Protein AF-A0A534U9U7-F1 (afdb_monomer)

Solvent-accessible surface area (backbone atoms only — not comparable to full-atom values): 11519 Å² total; per-residue (Å²): 108,60,32,41,38,43,32,30,17,66,39,77,43,60,73,48,44,46,53,38,40,40,76,68,53,30,45,74,57,97,48,31,39,33,52,68,83,44,97,58,62,24,44,46,46,70,42,75,51,86,85,76,55,64,66,25,56,63,30,65,88,33,79,48,51,73,74,55,34,52,56,44,53,69,18,47,19,28,38,42,37,43,33,79,40,39,55,69,84,42,23,70,50,50,34,51,49,51,53,50,40,42,75,41,36,33,54,31,39,26,30,64,73,34,47,34,20,32,42,38,70,63,39,40,66,24,42,63,56,86,54,45,64,41,40,45,61,55,36,41,39,76,48,79,58,98,58,34,33,32,48,33,24,37,45,32,58,74,37,78,59,54,74,41,74,50,52,100,88,33,49,74,68,57,38,46,55,52,50,51,47,53,53,32,47,43,69,67,63,69,63,94,81,51,66,74,40,72,50,55,92,50,90,88,48,75,75,39,74,40,70,76,79,133

Mean predicted aligned error: 4.16 Å

Nearest PDB structures (foldseek):
  2hve-assembly1_A  TM=4.226E-01  e=2.051E-01  Homo sapiens
  5iol-assembly1_F  TM=3.830E-01  e=2.433E-01  Schistosoma mansoni
  1nue-assembly1_E  TM=3.817E-01  e=3.425E-01  Homo sapiens
  4o0n-assembly1_B  TM=3.694E-01  e=3.839E-01  Toxoplasma gondii ME49
  3bbc-assembly1_F  TM=3.842E-01  e=6.789E-01  Homo sapiens

Secondary structure (DSSP, 8-state):
--EEEEEEES-SSHHHHHHHHHTTTEEEETTEEEETT-SS-EEEEEEE--SSSHHHHHHHTTT--HHHHHHHHT-SEEEEEEE-S-TTTTHHHHHHHHHHHHHTTB-EEEETTTTEEEEHHHHHHHHSSS-HHHHHHHH-EEEE-SSEEEEE-GGGGTPPP-EEE--SS--HHHHHHHHHHHHHHHHHH-----TT-EE-SSSSSPPEE-----

Sequence (214 aa):
MSATLFVPGSPGGEAEWHRALEAQGFAVTGGELSGGELPFRADLEWVENPSDGSFADAFSFGTTSDAHQRTIEASPGALVLSLPVDLHRERSAIAKLGRVLASAGASAVRVEQSKAGYAIERWLELVDGSDPWTLYRAAVVVLVGKDEVTSCGMHVFSFADAQIRLDAQTDARAANQLLAALNVYQIAEDPLLLSGHTFSPDRDNPKRVLHRWP

Foldseek 3Di:
DKWKKKWFFAQQDDVLLQVLLVVLQWHADPQWIDGPPQPFIKRKDKAFQPLPLVQLVLCVVEPDDPVLSVVRSPGRIIIIIIGPDQCLVRLVSVLSVLVSSVSSGTQKMAGPQASHIDGSVQLSVLSVDPQLLSVCSSFKDWDDDPFKIKITGLCSNPDDIDMDGDDPVADPVNRVVFSSLVSSCCSPPVDDDDFQDWDDSDDVGDIDTDDDDD

pLDDT: mean 92.45, std 6.19, range [61.19, 97.75]

Radius of gyration: 18.62 Å; Cα contacts (8 Å, |Δi|>4): 397; chains: 1; bounding box: 42×39×54 Å

Structure (mmCIF, N/CA/C/O backbone):
data_AF-A0A534U9U7-F1
#
_entry.id   AF-A0A534U9U7-F1
#
loop_
_atom_site.group_PDB
_atom_site.id
_atom_site.type_symbol
_atom_site.label_atom_id
_atom_site.label_alt_id
_atom_site.label_comp_id
_atom_site.label_asym_id
_atom_site.label_entity_id
_atom_site.label_seq_id
_atom_site.pdbx_PDB_ins_code
_atom_site.Cartn_x
_atom_site.Cartn_y
_atom_site.Cartn_z
_atom_site.occupancy
_atom_site.B_iso_or_equiv
_atom_site.auth_seq_id
_atom_site.auth_comp_id
_atom_site.auth_asym_id
_atom_site.auth_atom_id
_atom_site.pdbx_PDB_model_num
ATOM 1 N N . MET A 1 1 ? 9.038 -10.560 6.241 1.00 66.56 1 MET A N 1
ATOM 2 C CA . MET A 1 1 ? 9.002 -9.163 5.764 1.00 66.56 1 MET A CA 1
ATOM 3 C C . MET A 1 1 ? 7.619 -8.642 6.126 1.00 66.56 1 MET A C 1
ATOM 5 O O . MET A 1 1 ? 6.691 -9.436 6.041 1.00 66.56 1 MET A O 1
ATOM 9 N N . SER A 1 2 ? 7.493 -7.424 6.652 1.00 85.06 2 SER A N 1
ATOM 10 C CA . SER A 1 2 ? 6.204 -6.855 7.070 1.00 85.06 2 SER A CA 1
ATOM 11 C C . SER A 1 2 ? 5.772 -5.751 6.109 1.00 85.06 2 SER A C 1
ATOM 13 O O . SER A 1 2 ? 6.619 -5.019 5.591 1.00 85.06 2 SER A O 1
ATOM 15 N N . ALA A 1 3 ? 4.466 -5.638 5.873 1.00 93.81 3 ALA A N 1
ATOM 16 C CA . ALA A 1 3 ? 3.848 -4.488 5.224 1.00 93.81 3 ALA A CA 1
ATOM 17 C C . ALA A 1 3 ? 3.407 -3.492 6.301 1.00 93.81 3 ALA A C 1
ATOM 19 O O . ALA A 1 3 ? 2.866 -3.908 7.321 1.00 93.81 3 ALA A O 1
ATOM 20 N N . THR A 1 4 ? 3.617 -2.193 6.090 1.00 96.88 4 THR A N 1
ATOM 21 C CA . THR A 1 4 ? 3.222 -1.171 7.065 1.00 96.88 4 THR A CA 1
ATOM 22 C C . THR A 1 4 ? 2.236 -0.223 6.411 1.00 96.88 4 THR A C 1
ATOM 24 O O . THR A 1 4 ? 2.523 0.350 5.358 1.00 96.88 4 THR A O 1
ATOM 27 N N . LEU A 1 5 ? 1.064 -0.088 7.024 1.00 97.25 5 LEU A N 1
ATOM 28 C CA . LEU A 1 5 ? -0.003 0.785 6.559 1.00 97.25 5 LEU A CA 1
ATOM 29 C C . LEU A 1 5 ? -0.139 1.975 7.500 1.00 97.25 5 LEU A C 1
ATOM 31 O O . LEU A 1 5 ? -0.238 1.798 8.711 1.00 97.25 5 LEU A O 1
ATOM 35 N N . PHE A 1 6 ? -0.193 3.171 6.932 1.00 96.94 6 PHE A N 1
ATOM 36 C CA . PHE A 1 6 ? -0.564 4.393 7.632 1.00 96.94 6 PHE A CA 1
ATOM 37 C C . PHE A 1 6 ? -1.989 4.782 7.236 1.00 96.94 6 PHE A C 1
ATOM 39 O O . PHE A 1 6 ? -2.276 4.978 6.052 1.00 96.94 6 PHE A O 1
ATOM 46 N N . VAL A 1 7 ? -2.889 4.836 8.217 1.00 97.50 7 VAL A N 1
ATOM 47 C CA . VAL A 1 7 ? -4.343 4.861 8.012 1.00 97.50 7 VAL A CA 1
ATOM 48 C C . VAL A 1 7 ? -4.969 6.018 8.801 1.00 97.50 7 VAL A C 1
ATOM 50 O O . VAL A 1 7 ? -5.363 5.829 9.955 1.00 97.50 7 VAL A O 1
ATOM 53 N N . PRO A 1 8 ? -5.047 7.231 8.225 1.00 96.38 8 PRO A N 1
ATOM 54 C CA . PRO A 1 8 ? -5.792 8.337 8.820 1.00 96.38 8 PRO A CA 1
ATOM 55 C C . PRO A 1 8 ? -7.300 8.056 8.810 1.00 96.38 8 PRO A C 1
ATOM 57 O O . PRO A 1 8 ? -7.816 7.349 7.938 1.00 96.38 8 PRO A O 1
ATOM 60 N N . GLY A 1 9 ? -8.026 8.628 9.768 1.00 96.25 9 GLY A N 1
ATOM 61 C CA . GLY A 1 9 ? -9.475 8.469 9.838 1.00 96.25 9 GLY A CA 1
ATOM 62 C C . GLY A 1 9 ? -10.160 9.401 10.826 1.00 96.25 9 GLY A C 1
ATOM 63 O O . GLY A 1 9 ? -9.522 10.207 11.494 1.00 96.25 9 GLY A O 1
ATOM 64 N N . SER A 1 10 ? -11.483 9.283 10.904 1.00 96.25 10 SER A N 1
ATOM 65 C CA . SER A 1 10 ? -12.335 10.119 11.753 1.00 96.25 10 SER A CA 1
ATOM 66 C C . SER A 1 10 ? -12.270 9.865 13.268 1.00 96.25 10 SER A C 1
ATOM 68 O O . SER A 1 10 ? -12.619 10.798 13.992 1.00 96.25 10 SER A O 1
ATOM 70 N N . PRO A 1 11 ? -11.899 8.674 13.793 1.00 96.81 11 PRO A N 1
ATOM 71 C CA . PRO A 1 11 ? -11.811 8.478 15.241 1.00 96.81 11 PRO A CA 1
ATOM 72 C C . PRO A 1 11 ? -10.799 9.426 15.904 1.00 96.81 11 PRO A C 1
ATOM 74 O O . PRO A 1 11 ? -9.654 9.544 15.466 1.00 96.81 11 PRO A O 1
ATOM 77 N N . GLY A 1 12 ? -11.225 10.077 16.988 1.00 92.56 12 GLY A N 1
ATOM 78 C CA . GLY A 1 12 ? -10.497 11.137 17.690 1.00 92.56 12 GLY A CA 1
ATOM 79 C C . GLY A 1 12 ? -9.316 10.677 18.544 1.00 92.56 12 GLY A C 1
ATOM 80 O O . GLY A 1 12 ? -8.590 11.508 19.079 1.00 92.56 12 GLY A O 1
ATOM 81 N N . GLY A 1 13 ? -9.130 9.368 18.703 1.00 94.12 13 GLY A N 1
ATOM 82 C CA . GLY A 1 13 ? -8.077 8.797 19.534 1.00 94.12 13 GLY A CA 1
ATOM 83 C C . GLY A 1 13 ? -8.078 7.274 19.520 1.00 94.12 13 GLY A C 1
ATOM 84 O O . GLY A 1 13 ? -9.011 6.640 19.020 1.00 94.12 13 GLY A O 1
ATOM 85 N N . GLU A 1 14 ? -7.051 6.685 20.126 1.00 94.62 14 GLU A N 1
ATOM 86 C CA . GLU A 1 14 ? -6.848 5.232 20.206 1.00 94.62 14 GLU A CA 1
ATOM 87 C C . GLU A 1 14 ? -8.097 4.486 20.717 1.00 94.62 14 GLU A C 1
ATOM 89 O O . GLU A 1 14 ? -8.575 3.538 20.096 1.00 94.62 14 GLU A O 1
ATOM 94 N N . ALA A 1 15 ? -8.714 4.971 21.799 1.00 95.56 15 ALA A N 1
ATOM 95 C CA . ALA A 1 15 ? -9.896 4.333 22.381 1.00 95.56 15 ALA A CA 1
ATOM 96 C C . ALA A 1 15 ? -11.126 4.347 21.451 1.00 95.56 15 ALA A C 1
ATOM 98 O O . ALA A 1 15 ? -11.973 3.458 21.542 1.00 95.56 15 ALA A O 1
ATOM 99 N N . GLU A 1 16 ? -11.264 5.356 20.585 1.00 97.06 16 GLU A N 1
ATOM 100 C CA . GLU A 1 16 ? -12.339 5.394 19.586 1.00 97.06 16 GLU A CA 1
ATOM 101 C C . GLU A 1 16 ? -12.073 4.416 18.445 1.00 97.06 16 GLU A C 1
ATOM 103 O O . GLU A 1 16 ? -12.990 3.695 18.052 1.00 97.06 16 GLU A O 1
ATOM 108 N N . TRP A 1 17 ? -10.821 4.323 17.988 1.00 96.88 17 TRP A N 1
ATOM 109 C CA . TRP A 1 17 ? -10.401 3.309 17.023 1.00 96.88 17 TRP A CA 1
ATOM 110 C C . TRP A 1 17 ? -10.667 1.895 17.530 1.00 96.88 17 TRP A C 1
ATOM 112 O O . TRP A 1 17 ? -11.262 1.093 16.813 1.00 96.88 17 TRP A O 1
ATOM 122 N N . HIS A 1 18 ? -10.292 1.596 18.775 1.00 95.88 18 HIS A N 1
ATOM 123 C CA . HIS A 1 18 ? -10.490 0.267 19.353 1.00 95.88 18 HIS A CA 1
ATOM 124 C C . HIS A 1 18 ? -11.973 -0.098 19.388 1.00 95.88 18 HIS A C 1
ATOM 126 O O . HIS A 1 18 ? -12.348 -1.145 18.871 1.00 95.88 18 HIS A O 1
ATOM 132 N N . ARG A 1 19 ? -12.838 0.802 19.880 1.00 96.50 19 ARG A N 1
ATOM 133 C CA . ARG A 1 19 ? -14.293 0.570 19.885 1.00 96.50 19 ARG A CA 1
ATOM 134 C C . ARG A 1 19 ? -14.859 0.356 18.482 1.00 96.50 19 ARG A C 1
ATOM 136 O O . ARG A 1 19 ? -15.722 -0.500 18.299 1.00 96.50 19 ARG A O 1
ATOM 143 N N . ALA A 1 20 ? -14.401 1.134 17.500 1.00 96.69 20 ALA A N 1
ATOM 144 C CA . ALA A 1 20 ? -14.861 1.012 16.121 1.00 96.69 20 ALA A CA 1
ATOM 145 C C . ALA A 1 20 ? -14.452 -0.335 15.499 1.00 96.69 20 ALA A C 1
ATOM 147 O O . ALA A 1 20 ? -15.268 -0.967 14.833 1.00 96.69 20 ALA A O 1
ATOM 148 N N . LEU A 1 21 ? -13.229 -0.805 15.761 1.00 96.38 21 LEU A N 1
ATOM 149 C CA . LEU A 1 21 ? -12.733 -2.110 15.309 1.00 96.38 21 LEU A CA 1
ATOM 150 C C . LEU A 1 21 ? -13.427 -3.273 16.039 1.00 96.38 21 LEU A C 1
ATOM 152 O O . LEU A 1 21 ? -13.838 -4.248 15.407 1.00 96.38 21 LEU A O 1
ATOM 156 N N . GLU A 1 22 ? -13.634 -3.155 17.351 1.00 95.44 22 GLU A N 1
ATOM 157 C CA . GLU A 1 22 ? -14.344 -4.147 18.169 1.00 95.44 22 GLU A CA 1
ATOM 158 C C . GLU A 1 22 ? -15.796 -4.337 17.729 1.00 95.44 22 GLU A C 1
ATOM 160 O O . GLU A 1 22 ? -16.277 -5.469 17.639 1.00 95.44 22 GLU A O 1
ATOM 165 N N . ALA A 1 23 ? -16.478 -3.253 17.350 1.00 94.88 23 ALA A N 1
ATOM 166 C CA . ALA A 1 23 ? -17.822 -3.316 16.778 1.00 94.88 23 ALA A CA 1
ATOM 167 C C . ALA A 1 23 ? -17.884 -4.110 15.456 1.00 94.88 23 ALA A C 1
ATOM 169 O O . ALA A 1 23 ? -18.956 -4.583 15.079 1.00 94.88 23 ALA A O 1
ATOM 170 N N . GLN A 1 24 ? -16.749 -4.287 14.772 1.00 93.50 24 GLN A N 1
ATOM 171 C CA . GLN A 1 24 ? -16.610 -5.083 13.547 1.00 93.50 24 GLN A CA 1
ATOM 172 C C . GLN A 1 24 ? -16.101 -6.514 13.816 1.00 93.50 24 GLN A C 1
ATOM 174 O O . GLN A 1 24 ? -15.793 -7.249 12.876 1.00 93.50 24 GLN A O 1
ATOM 179 N N . GLY A 1 25 ? -16.006 -6.934 15.084 1.00 91.56 25 GLY A N 1
ATOM 180 C CA . GLY A 1 25 ? -15.587 -8.287 15.472 1.00 91.56 25 GLY A CA 1
ATOM 181 C C . GLY A 1 25 ? -14.071 -8.499 15.535 1.00 91.56 25 GLY A C 1
ATOM 182 O O . GLY A 1 25 ? -13.606 -9.643 15.492 1.00 91.56 25 GLY A O 1
ATOM 183 N N . PHE A 1 26 ? -13.301 -7.415 15.622 1.00 95.31 26 PHE A N 1
ATOM 184 C CA . PHE A 1 26 ? -11.867 -7.461 15.895 1.00 95.31 26 PHE A CA 1
ATOM 185 C C . PHE A 1 26 ? -11.614 -7.311 17.394 1.00 95.31 26 PHE A C 1
ATOM 187 O O . PHE A 1 26 ? -12.476 -6.871 18.145 1.00 95.31 26 PHE A O 1
ATOM 194 N N . ALA A 1 27 ? -10.429 -7.692 17.842 1.00 94.75 27 ALA A N 1
ATOM 195 C CA . ALA A 1 27 ? -9.974 -7.456 19.201 1.00 94.75 27 ALA A CA 1
ATOM 196 C C . ALA A 1 27 ? -8.663 -6.679 19.146 1.00 94.75 27 ALA A C 1
ATOM 198 O O . ALA A 1 27 ? -7.773 -7.043 18.371 1.00 94.75 27 ALA A O 1
ATOM 199 N N . VAL A 1 28 ? -8.546 -5.644 19.980 1.00 94.94 28 VAL A N 1
ATOM 200 C CA . VAL A 1 28 ? -7.286 -4.930 20.186 1.00 94.94 28 VAL A CA 1
ATOM 201 C C . VAL A 1 28 ? -6.794 -5.213 21.597 1.00 94.94 28 VAL A C 1
ATOM 203 O O . VAL A 1 28 ? -7.479 -4.937 22.579 1.00 94.94 28 VAL A O 1
ATOM 206 N N . THR A 1 29 ? -5.631 -5.841 21.732 1.00 93.38 29 THR A N 1
ATOM 207 C CA . THR A 1 29 ? -5.082 -6.217 23.041 1.00 93.38 29 THR A CA 1
ATOM 208 C C . THR A 1 29 ? -3.581 -6.010 23.044 1.00 93.38 29 THR A C 1
ATOM 210 O O . THR A 1 29 ? -2.878 -6.589 22.228 1.00 93.38 29 THR A O 1
ATOM 213 N N . GLY A 1 30 ? -3.083 -5.183 23.968 1.00 91.25 30 GLY A N 1
ATOM 214 C CA . GLY A 1 30 ? -1.645 -4.930 24.102 1.00 91.25 30 GLY A CA 1
ATOM 215 C C . GLY A 1 30 ? -0.997 -4.315 22.857 1.00 91.25 30 GLY A C 1
ATOM 216 O O . GLY A 1 30 ? 0.161 -4.610 22.594 1.00 91.25 30 GLY A O 1
ATOM 217 N N . GLY A 1 31 ? -1.739 -3.510 22.089 1.00 93.25 31 GLY A N 1
ATOM 218 C CA . GLY A 1 31 ? -1.264 -2.949 20.820 1.00 93.25 31 GLY A CA 1
ATOM 219 C C . GLY A 1 31 ? -1.302 -3.930 19.645 1.00 93.25 31 GLY A C 1
ATOM 220 O O . GLY A 1 31 ? -0.804 -3.604 18.581 1.00 93.25 31 GLY A O 1
ATOM 221 N N . GLU A 1 32 ? -1.893 -5.119 19.792 1.00 96.50 32 GLU A N 1
ATOM 222 C CA . GLU A 1 32 ? -2.092 -6.055 18.680 1.00 96.50 32 GLU A CA 1
ATOM 223 C C . GLU A 1 32 ? -3.559 -6.068 18.238 1.00 96.50 32 GLU A C 1
ATOM 225 O O . GLU A 1 32 ? -4.466 -6.264 19.052 1.00 96.50 32 GLU A O 1
ATOM 230 N N . LEU A 1 33 ? -3.792 -5.936 16.933 1.00 96.69 33 LEU A N 1
ATOM 231 C CA . LEU A 1 33 ? -5.067 -6.192 16.276 1.00 96.69 33 LEU A CA 1
ATOM 232 C C . LEU A 1 33 ? -5.159 -7.668 15.867 1.00 96.69 33 LEU A C 1
ATOM 234 O O . LEU A 1 33 ? -4.276 -8.208 15.196 1.00 96.69 33 LEU A O 1
ATOM 238 N N . SER A 1 34 ? -6.261 -8.320 16.229 1.00 96.06 34 SER A N 1
ATOM 239 C CA . SER A 1 34 ? -6.548 -9.710 15.863 1.00 96.06 34 SER A CA 1
ATOM 240 C C . SER A 1 34 ? -8.053 -9.957 15.711 1.00 96.06 34 SER A C 1
ATOM 242 O O . SER A 1 34 ? -8.867 -9.051 15.892 1.00 96.06 34 SER A O 1
ATOM 244 N N . GLY A 1 35 ? -8.442 -11.189 15.380 1.00 92.88 35 GLY A N 1
ATOM 245 C CA . GLY A 1 35 ? -9.846 -11.547 15.175 1.00 92.88 35 GLY A CA 1
ATOM 246 C C . GLY A 1 35 ? -10.316 -11.245 13.754 1.00 92.88 35 GLY A C 1
ATOM 247 O O . GLY A 1 35 ? -9.507 -11.184 12.831 1.00 92.88 35 GLY A O 1
ATOM 248 N N . GLY A 1 36 ? -11.632 -11.151 13.551 1.00 83.62 36 GLY A N 1
ATOM 249 C CA . GLY A 1 36 ? -12.197 -10.876 12.227 1.00 83.62 36 GLY A CA 1
ATOM 250 C C . GLY A 1 36 ? -11.783 -11.865 11.127 1.00 83.62 36 GLY A C 1
ATOM 251 O O . GLY A 1 36 ? -11.772 -11.491 9.958 1.00 83.62 36 GLY A O 1
ATOM 252 N N . GLU A 1 37 ? -11.445 -13.114 11.474 1.00 86.06 37 GLU A N 1
ATOM 253 C CA . GLU A 1 37 ? -10.876 -14.141 10.573 1.00 86.06 37 GLU A CA 1
ATOM 254 C C . GLU A 1 37 ? -9.528 -13.760 9.932 1.00 86.06 37 GLU A C 1
ATOM 256 O O . GLU A 1 37 ? -9.145 -14.343 8.918 1.00 86.06 37 GLU A O 1
ATOM 261 N N . LEU A 1 38 ? -8.790 -12.801 10.498 1.00 91.94 38 LEU A N 1
ATOM 262 C CA . LEU A 1 38 ? -7.415 -12.572 10.072 1.00 91.94 38 LEU A CA 1
ATOM 263 C C . LEU A 1 38 ? -6.545 -13.792 10.423 1.00 91.94 38 LEU A C 1
ATOM 265 O O . LEU A 1 38 ? -6.556 -14.234 11.575 1.00 91.94 38 LEU A O 1
ATOM 269 N N . PRO A 1 39 ? -5.744 -14.313 9.476 1.00 94.25 39 PRO A N 1
ATOM 270 C CA . PRO A 1 39 ? -4.813 -15.410 9.741 1.00 94.25 39 PRO A CA 1
ATOM 271 C C . PRO A 1 39 ? -3.534 -14.949 10.464 1.00 94.25 39 PRO A C 1
ATOM 273 O O . PRO A 1 39 ? -2.629 -15.746 10.697 1.00 94.25 39 PRO A O 1
ATOM 276 N N . PHE A 1 40 ? -3.450 -13.668 10.830 1.00 94.06 40 PHE A N 1
ATOM 277 C CA . PHE A 1 40 ? -2.299 -13.033 11.462 1.00 94.06 40 PHE A CA 1
ATOM 278 C C . PHE A 1 40 ? -2.739 -12.043 12.545 1.00 94.06 40 PHE A C 1
ATOM 280 O O . PHE A 1 40 ? -3.901 -11.641 12.616 1.00 94.06 40 PHE A O 1
ATOM 287 N N . ARG A 1 41 ? -1.778 -11.627 13.372 1.00 95.69 41 ARG A N 1
ATOM 288 C CA . ARG A 1 41 ? -1.906 -10.468 14.261 1.00 95.69 41 ARG A CA 1
ATOM 289 C C . ARG A 1 41 ? -1.129 -9.308 13.667 1.00 95.69 41 ARG A C 1
ATOM 291 O O . ARG A 1 41 ? -0.063 -9.538 13.102 1.00 95.69 41 ARG A O 1
ATOM 298 N N . ALA A 1 42 ? -1.673 -8.106 13.757 1.00 96.31 42 ALA A N 1
ATOM 299 C CA . ALA A 1 42 ? -1.005 -6.897 13.301 1.00 96.31 42 ALA A CA 1
ATOM 300 C C . ALA A 1 42 ? -0.660 -6.022 14.499 1.00 96.31 42 ALA A C 1
ATOM 302 O O . ALA A 1 42 ? -1.532 -5.784 15.333 1.00 96.31 42 ALA A O 1
ATOM 303 N N . ASP A 1 43 ? 0.568 -5.513 14.558 1.00 97.25 43 ASP A N 1
ATOM 304 C CA . ASP A 1 43 ? 0.885 -4.465 15.526 1.00 97.25 43 ASP A CA 1
ATOM 305 C C . ASP A 1 43 ? 0.134 -3.197 15.118 1.00 97.25 43 ASP A C 1
ATOM 307 O O . ASP A 1 43 ? 0.050 -2.871 13.929 1.00 97.25 43 ASP A O 1
ATOM 311 N N . LEU A 1 44 ? -0.425 -2.508 16.101 1.00 96.12 44 LEU A N 1
ATOM 312 C CA . LEU A 1 44 ? -1.263 -1.333 15.960 1.00 96.12 44 LEU A CA 1
ATOM 313 C C . LEU A 1 44 ? -0.760 -0.258 16.917 1.00 96.12 44 LEU A C 1
ATOM 315 O O . LEU A 1 44 ? -0.710 -0.447 18.130 1.00 96.12 44 LEU A O 1
ATOM 319 N N . GLU A 1 45 ? -0.445 0.897 16.350 1.00 96.88 45 GLU A N 1
ATOM 320 C CA . GLU A 1 45 ? -0.123 2.117 17.079 1.00 96.88 45 GLU A CA 1
ATOM 321 C C . GLU A 1 45 ? -1.034 3.240 16.586 1.00 96.88 45 GLU A C 1
ATOM 323 O O . GLU A 1 45 ? -1.313 3.341 15.390 1.00 96.88 45 GLU A O 1
ATOM 328 N N . TRP A 1 46 ? -1.507 4.089 17.496 1.00 96.44 46 TRP A N 1
ATOM 329 C CA . TRP A 1 46 ? -2.204 5.317 17.131 1.00 96.44 46 TRP A CA 1
ATOM 330 C C . TRP A 1 46 ? -1.261 6.512 17.248 1.00 96.44 46 TRP A C 1
ATOM 332 O O . TRP A 1 46 ? -0.566 6.670 18.251 1.00 96.44 46 TRP A O 1
ATOM 342 N N . VAL A 1 47 ? -1.275 7.368 16.230 1.00 95.62 47 VAL A N 1
ATOM 343 C CA . VAL A 1 47 ? -0.469 8.587 16.163 1.00 95.62 47 VAL A CA 1
ATOM 344 C C . VAL A 1 47 ? -1.396 9.788 16.022 1.00 95.62 47 VAL A C 1
ATOM 346 O O . VAL A 1 47 ? -2.228 9.837 15.113 1.00 95.62 47 VAL A O 1
ATOM 349 N N . GLU A 1 48 ? -1.240 10.760 16.918 1.00 95.19 48 GLU A N 1
ATOM 350 C CA . GLU A 1 48 ? -1.953 12.039 16.871 1.00 95.19 48 GLU A CA 1
ATOM 351 C C . GLU A 1 48 ? -1.519 12.860 15.652 1.00 95.19 48 GLU A C 1
ATOM 353 O O . GLU A 1 48 ? -0.344 12.863 15.279 1.00 95.19 48 GLU A O 1
ATOM 358 N N . ASN A 1 49 ? -2.460 13.573 15.031 1.00 92.62 49 ASN A N 1
ATOM 359 C CA . ASN A 1 49 ? -2.130 14.506 13.963 1.00 92.62 49 ASN A CA 1
ATOM 360 C C . ASN A 1 49 ? -1.454 15.763 14.556 1.00 92.62 49 ASN A C 1
ATOM 362 O O . ASN A 1 49 ? -2.095 16.501 15.311 1.00 92.62 49 ASN A O 1
ATOM 366 N N . PRO A 1 50 ? -0.193 16.065 14.194 1.00 86.44 50 PRO A N 1
ATOM 367 C CA . PRO A 1 50 ? 0.559 17.194 14.751 1.00 86.44 50 PRO A CA 1
ATOM 368 C C . PRO A 1 50 ? 0.028 18.588 14.359 1.00 86.44 50 PRO A C 1
ATOM 370 O O . PRO A 1 50 ? 0.593 19.589 14.797 1.00 86.44 50 PRO A O 1
ATOM 373 N N . SER A 1 51 ? -1.065 18.687 13.586 1.00 80.88 51 SER A N 1
ATOM 374 C CA . SER A 1 51 ? -1.706 19.947 13.157 1.00 80.88 51 SER A CA 1
ATOM 375 C C . SER A 1 51 ? -0.819 20.857 12.287 1.00 80.88 51 SER A C 1
ATOM 377 O O . SER A 1 51 ? -1.098 22.050 12.153 1.00 80.88 51 SER A O 1
ATOM 379 N N . ASP A 1 52 ? 0.252 20.312 11.703 1.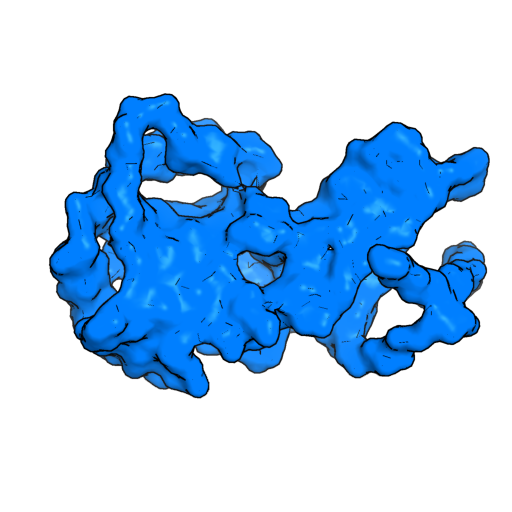00 84.69 52 ASP A N 1
ATOM 380 C CA . ASP A 1 52 ? 1.265 21.040 10.929 1.00 84.69 52 ASP A CA 1
ATOM 381 C C . ASP A 1 52 ? 1.208 20.785 9.410 1.00 84.69 52 ASP A C 1
ATOM 383 O O . ASP A 1 52 ? 2.076 21.271 8.686 1.00 84.69 52 ASP A O 1
ATOM 387 N N . GLY A 1 53 ? 0.209 20.048 8.913 1.00 80.06 53 GLY A N 1
ATOM 388 C CA . GLY A 1 53 ? 0.111 19.671 7.497 1.00 80.06 53 GLY A CA 1
ATOM 389 C C . GLY A 1 53 ? 0.783 18.349 7.125 1.00 80.06 53 GLY A C 1
ATOM 390 O O . GLY A 1 53 ? 0.587 17.850 6.014 1.00 80.06 53 GLY A O 1
ATOM 391 N N . SER A 1 54 ? 1.568 17.743 8.023 1.00 85.12 54 SER A N 1
ATOM 392 C CA . SER A 1 54 ? 2.406 16.583 7.680 1.00 85.12 54 SER A CA 1
ATOM 393 C C . SER A 1 54 ? 1.615 15.353 7.226 1.00 85.12 54 SER A C 1
ATOM 395 O O . SER A 1 54 ? 2.126 14.552 6.437 1.00 85.12 54 SER A O 1
ATOM 397 N N . PHE A 1 55 ? 0.365 15.198 7.673 1.00 86.56 55 PHE A N 1
ATOM 398 C CA . PHE A 1 55 ? -0.508 14.107 7.244 1.00 86.56 55 PHE A CA 1
ATOM 399 C C . PHE A 1 55 ? -0.986 14.295 5.802 1.00 86.56 55 PHE A C 1
ATOM 401 O O . PHE A 1 55 ? -0.930 13.337 5.036 1.00 86.56 55 PHE A O 1
ATOM 408 N N . ALA A 1 56 ? -1.417 15.487 5.380 1.00 83.25 56 ALA A N 1
ATOM 409 C CA . ALA A 1 56 ? -1.737 15.712 3.969 1.00 83.25 56 ALA A CA 1
ATOM 410 C C . ALA A 1 56 ? -0.491 15.628 3.079 1.00 83.25 56 ALA A C 1
ATOM 412 O O . ALA A 1 56 ? -0.522 14.967 2.036 1.00 83.25 56 ALA A O 1
ATOM 413 N N . ASP A 1 57 ? 0.626 16.212 3.520 1.00 84.19 57 ASP A N 1
ATOM 414 C CA . ASP A 1 57 ? 1.901 16.169 2.797 1.00 84.19 57 ASP A CA 1
ATOM 415 C C . ASP A 1 57 ? 2.372 14.730 2.571 1.00 84.19 57 ASP A C 1
ATOM 417 O O . ASP A 1 57 ? 2.857 14.384 1.489 1.00 84.19 57 ASP A O 1
ATOM 421 N N . ALA A 1 58 ? 2.139 13.851 3.546 1.00 83.50 58 ALA A N 1
ATOM 422 C CA . ALA A 1 58 ? 2.402 12.422 3.452 1.00 83.50 58 ALA A CA 1
ATOM 423 C C . ALA A 1 58 ? 1.685 11.724 2.277 1.00 83.50 58 ALA A C 1
ATOM 425 O O . ALA A 1 58 ? 2.164 10.675 1.836 1.00 83.50 58 ALA A O 1
ATOM 426 N N . PHE A 1 59 ? 0.590 12.293 1.763 1.00 84.50 59 PHE A N 1
ATOM 427 C CA . PHE A 1 59 ? -0.188 11.792 0.624 1.00 84.50 59 PHE A CA 1
ATOM 428 C C . PHE A 1 59 ? -0.080 12.678 -0.629 1.00 84.50 59 PHE A C 1
ATOM 430 O O . PHE A 1 59 ? -0.635 12.320 -1.670 1.00 84.50 59 PHE A O 1
ATOM 437 N N . SER A 1 60 ? 0.655 13.793 -0.564 1.00 76.00 60 SER A N 1
ATOM 438 C CA . SER A 1 60 ? 0.789 14.773 -1.656 1.00 76.00 60 SER A CA 1
ATOM 439 C C . SER A 1 60 ? 1.485 14.219 -2.906 1.00 76.00 60 SER A C 1
ATOM 441 O O . SER A 1 60 ? 1.157 14.602 -4.026 1.00 76.00 60 SER A O 1
ATOM 443 N N . PHE A 1 61 ? 2.398 13.259 -2.730 1.00 65.69 61 PHE A N 1
ATOM 444 C CA . PHE A 1 61 ? 3.069 12.544 -3.823 1.00 65.69 61 PHE A CA 1
ATOM 445 C C . PHE A 1 61 ? 2.225 11.396 -4.408 1.00 65.69 61 PHE A C 1
ATOM 447 O O . PHE A 1 61 ? 2.686 10.670 -5.289 1.00 65.69 61 PHE A O 1
ATOM 454 N N . GLY A 1 62 ? 1.013 11.193 -3.883 1.00 61.19 62 GLY A N 1
ATOM 455 C CA . GLY A 1 62 ? 0.161 10.045 -4.162 1.00 61.19 62 GLY A CA 1
ATOM 456 C C . GLY A 1 62 ? -0.918 10.287 -5.217 1.00 61.19 62 GLY A C 1
ATOM 457 O O . GLY A 1 62 ? -0.891 11.220 -6.013 1.00 61.19 62 GLY A O 1
ATOM 458 N N . THR A 1 63 ? -1.907 9.397 -5.210 1.00 67.25 63 THR A N 1
ATOM 459 C CA . THR A 1 63 ? -3.026 9.375 -6.172 1.00 67.25 63 THR A CA 1
ATOM 460 C C . THR A 1 63 ? -4.272 10.113 -5.669 1.00 67.25 63 THR A C 1
ATOM 462 O O . THR A 1 63 ? -5.355 10.019 -6.250 1.00 67.25 63 THR A O 1
ATOM 465 N N . THR A 1 64 ? -4.126 10.830 -4.560 1.00 75.50 64 THR A N 1
ATOM 466 C CA . THR A 1 64 ? -5.222 11.403 -3.789 1.00 75.50 64 THR A CA 1
ATOM 467 C C . THR A 1 64 ? -5.550 12.815 -4.270 1.00 75.50 64 THR A C 1
ATOM 469 O O . THR A 1 64 ? -4.682 13.684 -4.292 1.00 75.50 64 THR 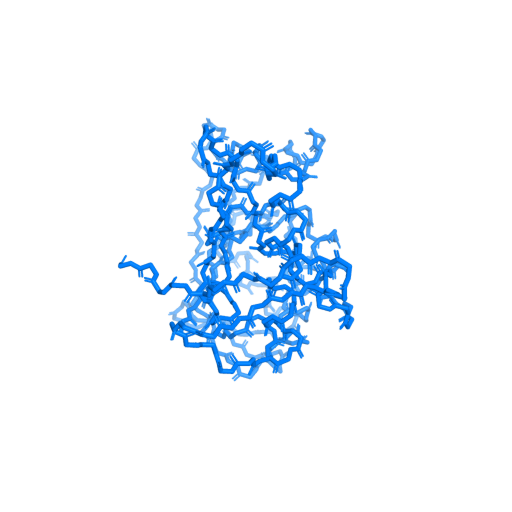A O 1
ATOM 472 N N . SER A 1 65 ? -6.818 13.064 -4.620 1.00 81.25 65 SER A N 1
ATOM 473 C CA . SER A 1 65 ? -7.295 14.401 -5.018 1.00 81.25 65 SER A CA 1
ATOM 474 C C . SER A 1 65 ? -7.190 15.432 -3.887 1.00 81.25 65 SER A C 1
ATOM 476 O O . SER A 1 65 ? -7.319 15.065 -2.720 1.00 81.25 65 SER A O 1
ATOM 478 N N . ASP A 1 66 ? -7.091 16.722 -4.219 1.00 83.56 66 ASP A N 1
ATOM 479 C CA . ASP A 1 66 ? -7.060 17.828 -3.245 1.00 83.56 66 ASP A CA 1
ATOM 480 C C . ASP A 1 66 ? -8.208 17.772 -2.228 1.00 83.56 66 ASP A C 1
ATOM 482 O O . ASP A 1 66 ? -8.025 18.053 -1.046 1.00 83.56 66 ASP A O 1
ATOM 486 N N . ALA A 1 67 ? -9.413 17.406 -2.677 1.00 83.00 67 ALA A N 1
ATOM 487 C CA . ALA A 1 67 ? -10.573 17.282 -1.798 1.00 83.00 67 ALA A CA 1
ATOM 488 C C . ALA A 1 67 ? -10.353 16.206 -0.727 1.00 83.00 67 ALA A C 1
ATOM 490 O O . ALA A 1 67 ? -10.691 16.410 0.434 1.00 83.00 67 ALA A O 1
ATOM 491 N N . HIS A 1 68 ? -9.742 15.091 -1.114 1.00 84.69 68 HIS A N 1
ATOM 492 C CA . HIS A 1 68 ? -9.469 13.982 -0.215 1.00 84.69 68 HIS A CA 1
ATOM 493 C C . HIS A 1 68 ? -8.233 14.248 0.661 1.00 84.69 68 HIS A C 1
ATOM 495 O O . HIS A 1 68 ? -8.221 13.863 1.824 1.00 84.69 68 HIS A O 1
ATOM 501 N N . GLN A 1 69 ? -7.242 15.001 0.169 1.00 85.19 69 GLN A N 1
ATOM 502 C CA . GLN A 1 69 ? -6.138 15.488 1.005 1.00 85.19 69 GLN A CA 1
ATOM 503 C C . GLN A 1 69 ? -6.642 16.376 2.152 1.00 85.19 69 GLN A C 1
ATOM 505 O O . GLN A 1 69 ? -6.170 16.238 3.273 1.00 85.19 69 GLN A O 1
ATOM 510 N N . ARG A 1 70 ? -7.664 17.215 1.927 1.00 86.12 70 ARG A N 1
ATOM 511 C CA . ARG A 1 70 ? -8.300 17.989 3.015 1.00 86.12 70 ARG A CA 1
ATOM 512 C C . ARG A 1 70 ? -8.992 17.101 4.049 1.00 86.12 70 ARG A C 1
ATOM 514 O O . ARG A 1 70 ? -8.991 17.437 5.227 1.00 86.12 70 ARG A O 1
ATOM 521 N N . THR A 1 71 ? -9.586 15.984 3.628 1.00 88.44 71 THR A N 1
ATOM 522 C CA . THR A 1 71 ? -10.162 14.997 4.556 1.00 88.44 71 THR A CA 1
ATOM 523 C C . THR A 1 71 ? -9.077 14.323 5.396 1.00 88.44 71 THR A C 1
ATOM 525 O O . THR A 1 71 ? -9.265 14.139 6.596 1.00 88.44 71 THR A O 1
ATOM 528 N N . ILE A 1 72 ? -7.936 13.992 4.787 1.00 89.25 72 ILE A N 1
ATOM 529 C CA . ILE A 1 72 ? -6.773 13.451 5.502 1.00 89.25 72 ILE A CA 1
ATOM 530 C C . ILE A 1 72 ? -6.242 14.477 6.506 1.00 89.25 72 ILE A C 1
ATOM 532 O O . ILE A 1 72 ? -6.058 14.137 7.668 1.00 89.25 72 ILE A O 1
ATOM 536 N N . GLU A 1 73 ? -6.082 15.735 6.092 1.00 88.94 73 GLU A N 1
ATOM 537 C CA . GLU A 1 73 ? -5.603 16.818 6.959 1.00 88.94 73 GLU A CA 1
ATOM 538 C C . GLU A 1 73 ? -6.501 17.036 8.180 1.00 88.94 73 GLU A C 1
ATOM 540 O O . GLU A 1 73 ? -6.023 17.278 9.281 1.00 88.94 73 GLU A O 1
ATOM 545 N N . ALA A 1 74 ? -7.817 16.912 7.997 1.00 90.81 74 ALA A N 1
ATOM 546 C CA . ALA A 1 74 ? -8.794 17.058 9.070 1.00 90.81 74 ALA A CA 1
ATOM 547 C C . ALA A 1 74 ? -8.899 15.826 9.992 1.00 90.81 74 ALA A C 1
ATOM 549 O O . ALA A 1 74 ? -9.684 15.849 10.941 1.00 90.81 74 ALA A O 1
ATOM 550 N N . SER A 1 75 ? -8.166 14.742 9.715 1.00 94.06 75 SER A N 1
ATOM 551 C CA . SER A 1 75 ? -8.194 13.536 10.547 1.00 94.06 75 SER A CA 1
ATOM 552 C C . SER A 1 75 ? -7.499 13.810 11.891 1.00 94.06 75 SER A C 1
ATOM 554 O O . SER A 1 75 ? -6.373 14.307 11.879 1.00 94.06 75 SER A O 1
ATOM 556 N N . PRO A 1 76 ? -8.105 13.477 13.049 1.00 94.81 76 PRO A N 1
ATOM 557 C CA . PRO A 1 76 ? -7.490 13.714 14.363 1.00 94.81 76 PRO A CA 1
ATOM 558 C C . PRO A 1 76 ? -6.194 12.928 14.600 1.00 94.81 76 PRO A C 1
ATOM 560 O O . PRO A 1 76 ? -5.362 13.305 15.420 1.00 94.81 76 PRO A O 1
ATOM 563 N N . GLY A 1 77 ? -6.030 11.815 13.890 1.00 95.31 77 GLY A N 1
ATOM 564 C CA . GLY A 1 77 ? -4.864 10.954 13.968 1.00 95.31 77 GLY A CA 1
ATOM 565 C C . GLY A 1 77 ? -4.947 9.823 12.951 1.00 95.31 77 GLY A C 1
ATOM 566 O O . GLY A 1 77 ? -5.832 9.793 12.089 1.00 95.31 77 GLY A O 1
ATOM 567 N N . ALA A 1 78 ? -4.008 8.891 13.050 1.00 96.94 78 ALA A N 1
ATOM 568 C CA . ALA A 1 78 ? -3.898 7.748 12.158 1.00 96.94 78 ALA A CA 1
ATOM 569 C C . ALA A 1 78 ? -3.489 6.489 12.917 1.00 96.94 78 ALA A C 1
ATOM 571 O O . ALA A 1 78 ? -2.796 6.558 13.930 1.00 96.94 78 ALA A O 1
ATOM 572 N N . LEU A 1 79 ? -3.893 5.334 12.394 1.00 97.56 79 LEU A N 1
ATOM 573 C CA . LEU A 1 79 ? -3.319 4.057 12.793 1.00 97.56 79 LEU A CA 1
ATOM 574 C C . LEU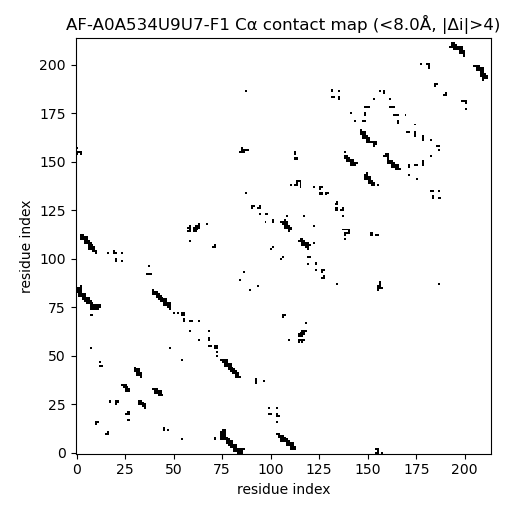 A 1 79 ? -2.071 3.760 11.963 1.00 97.56 79 LEU A C 1
ATOM 576 O O . LEU A 1 79 ? -2.080 3.900 10.739 1.00 97.56 79 LEU A O 1
ATOM 580 N N . VAL A 1 80 ? -1.024 3.287 12.626 1.00 97.62 80 VAL A N 1
ATOM 581 C CA . VAL A 1 80 ? 0.125 2.624 12.016 1.00 97.62 80 VAL A CA 1
ATOM 582 C C . VAL A 1 80 ? -0.050 1.131 12.254 1.00 97.62 80 VAL A C 1
ATOM 584 O O . VAL A 1 80 ? -0.040 0.674 13.394 1.00 97.62 80 VAL A O 1
ATOM 587 N N . LEU A 1 81 ? -0.238 0.374 11.175 1.00 97.75 81 LEU A N 1
ATOM 588 C CA . LEU A 1 81 ? -0.439 -1.071 11.225 1.00 97.75 81 LEU A CA 1
ATOM 589 C C . LEU A 1 81 ? 0.769 -1.783 10.629 1.00 97.75 81 LEU A C 1
ATOM 591 O O . LEU A 1 81 ? 1.046 -1.607 9.443 1.00 97.75 81 LEU A O 1
ATOM 595 N N . SER A 1 82 ? 1.446 -2.622 11.409 1.00 97.19 82 SER A N 1
ATOM 596 C CA . SER A 1 82 ? 2.494 -3.513 10.899 1.00 97.19 82 SER A CA 1
ATOM 597 C C . SER A 1 82 ? 1.932 -4.916 10.705 1.00 97.19 82 SER A C 1
ATOM 599 O O . SER A 1 82 ? 1.631 -5.631 11.657 1.00 97.19 82 SER A O 1
ATOM 601 N N . LEU A 1 83 ? 1.778 -5.310 9.445 1.00 96.38 83 LEU A N 1
ATOM 602 C CA . LEU A 1 83 ? 1.219 -6.591 9.041 1.00 96.38 83 LEU A CA 1
ATOM 603 C C . LEU A 1 83 ? 2.369 -7.575 8.770 1.00 96.38 83 LEU A C 1
ATOM 605 O O . LEU A 1 83 ? 3.169 -7.326 7.861 1.00 96.38 83 LEU A O 1
ATOM 609 N N . PRO A 1 84 ? 2.478 -8.704 9.489 1.00 95.12 84 PRO A N 1
ATOM 610 C CA . PRO A 1 84 ? 3.548 -9.683 9.292 1.00 95.12 84 PRO A CA 1
ATOM 611 C C . PRO A 1 84 ? 3.246 -10.620 8.111 1.00 95.12 84 PRO A C 1
ATOM 613 O O . PRO A 1 84 ? 3.346 -11.841 8.229 1.00 95.12 84 PRO A O 1
ATOM 616 N N . VAL A 1 85 ? 2.839 -10.054 6.975 1.00 94.12 85 VAL A N 1
ATOM 617 C CA . VAL A 1 85 ? 2.327 -10.804 5.828 1.00 94.12 85 VAL A CA 1
ATOM 618 C C . VAL A 1 85 ? 2.897 -10.322 4.512 1.00 94.12 85 VAL A C 1
ATOM 620 O O . VAL A 1 85 ? 3.339 -9.184 4.365 1.00 94.12 85 VAL A O 1
ATOM 623 N N . ASP A 1 86 ? 2.803 -11.221 3.546 1.00 93.69 86 ASP A N 1
ATOM 624 C CA . ASP A 1 86 ? 2.958 -10.927 2.139 1.00 93.69 86 ASP A CA 1
ATOM 625 C C . ASP A 1 86 ? 1.615 -10.463 1.556 1.00 93.69 86 ASP A C 1
ATOM 627 O O . ASP A 1 86 ? 0.604 -11.166 1.662 1.00 93.69 86 ASP A O 1
ATOM 631 N N . LEU A 1 87 ? 1.600 -9.279 0.940 1.00 92.44 87 LEU A N 1
ATOM 632 C CA . LEU A 1 87 ? 0.374 -8.651 0.450 1.00 92.44 87 LEU A CA 1
ATOM 633 C C . LEU A 1 87 ? -0.308 -9.448 -0.674 1.00 92.44 87 LEU A C 1
ATOM 635 O O . LEU A 1 87 ? -1.516 -9.323 -0.871 1.00 92.44 87 LEU A O 1
ATOM 639 N N . HIS A 1 88 ? 0.458 -10.249 -1.418 1.00 92.44 88 HIS A N 1
ATOM 640 C CA . HIS A 1 88 ? -0.059 -11.101 -2.480 1.00 92.44 88 HIS A CA 1
ATOM 641 C C . HIS A 1 88 ? -0.651 -12.386 -1.908 1.00 92.44 88 HIS A C 1
ATOM 643 O O . HIS A 1 88 ? -1.778 -12.738 -2.259 1.00 92.44 88 HIS A O 1
ATOM 649 N N . ARG A 1 89 ? 0.051 -13.046 -0.983 1.00 91.56 89 ARG A N 1
ATOM 650 C CA . ARG A 1 89 ? -0.418 -14.311 -0.391 1.00 91.56 89 ARG A CA 1
ATOM 651 C C . ARG A 1 89 ? -1.639 -14.129 0.510 1.00 91.56 89 ARG A C 1
ATOM 653 O O . ARG A 1 89 ? -2.539 -14.959 0.475 1.00 91.56 89 ARG A O 1
ATOM 660 N N . GLU A 1 90 ? -1.707 -13.024 1.251 1.00 93.31 90 GLU A N 1
ATOM 661 C CA . GLU A 1 90 ? -2.794 -12.737 2.203 1.00 93.31 90 GLU A CA 1
ATOM 662 C C . GLU A 1 90 ? -3.806 -11.703 1.681 1.00 93.31 90 GLU A C 1
ATOM 664 O O . GLU A 1 90 ? -4.532 -11.063 2.449 1.00 93.31 90 GLU A O 1
ATOM 669 N N . ARG A 1 91 ? -3.877 -11.533 0.354 1.00 91.94 91 ARG A N 1
ATOM 670 C CA . ARG A 1 91 ? -4.675 -10.500 -0.326 1.00 91.94 91 ARG A CA 1
ATOM 671 C C . ARG A 1 91 ? -6.115 -10.406 0.182 1.00 91.94 91 ARG A C 1
ATOM 673 O O . ARG A 1 91 ? -6.592 -9.314 0.483 1.00 91.94 91 ARG A O 1
ATOM 680 N N . SER A 1 92 ? -6.808 -11.538 0.315 1.00 92.19 92 SER A N 1
ATOM 681 C CA . SER A 1 92 ? -8.206 -11.567 0.769 1.00 92.19 92 SER A CA 1
ATOM 682 C C . SER A 1 92 ? -8.371 -11.083 2.213 1.00 92.19 92 SER A C 1
ATOM 684 O O . SER A 1 92 ? -9.316 -10.348 2.509 1.00 92.19 92 SER A O 1
ATOM 686 N N . ALA A 1 93 ? -7.447 -11.452 3.105 1.00 93.94 93 ALA A N 1
ATOM 687 C CA . ALA A 1 93 ? -7.451 -10.992 4.490 1.00 93.94 93 ALA A CA 1
ATOM 688 C C . ALA A 1 93 ? -7.156 -9.486 4.575 1.00 93.94 93 ALA A C 1
ATOM 690 O O . ALA A 1 93 ? -7.813 -8.766 5.324 1.00 93.94 93 ALA A O 1
ATOM 691 N N . ILE A 1 94 ? -6.240 -8.986 3.743 1.00 95.06 94 ILE A N 1
ATOM 692 C CA . ILE A 1 94 ? -5.901 -7.559 3.660 1.00 95.06 94 ILE A CA 1
ATOM 693 C C . ILE A 1 94 ? -7.063 -6.730 3.104 1.00 95.06 94 ILE A C 1
ATOM 695 O O . ILE A 1 94 ? -7.383 -5.681 3.660 1.00 95.06 94 ILE A O 1
ATOM 699 N N . ALA A 1 95 ? -7.755 -7.207 2.066 1.00 95.19 95 ALA A N 1
ATOM 700 C CA . ALA A 1 95 ? -8.958 -6.548 1.556 1.00 95.19 95 ALA A CA 1
ATOM 701 C C . ALA A 1 95 ? -10.077 -6.517 2.613 1.00 95.19 95 ALA A C 1
ATOM 703 O O . ALA A 1 95 ? -10.770 -5.508 2.770 1.00 95.19 95 ALA A O 1
ATOM 704 N N . LYS A 1 96 ? -10.234 -7.596 3.396 1.00 94.81 96 LYS A N 1
ATOM 705 C CA . LYS A 1 96 ? -11.174 -7.634 4.526 1.00 94.81 96 LYS A CA 1
ATOM 706 C C . LYS A 1 96 ? -10.804 -6.612 5.602 1.00 94.81 96 LYS A C 1
ATOM 708 O O . LYS A 1 96 ? -11.679 -5.859 6.025 1.00 94.81 96 LYS A O 1
ATOM 713 N N . LEU A 1 97 ? -9.530 -6.548 5.989 1.00 96.06 97 LEU A N 1
ATOM 714 C CA . LEU A 1 97 ? -9.024 -5.543 6.923 1.00 96.06 97 LEU A CA 1
ATOM 715 C C . LEU A 1 97 ? -9.292 -4.123 6.405 1.00 96.06 97 LEU A C 1
ATOM 717 O O . LEU A 1 97 ? -9.823 -3.302 7.142 1.00 96.06 97 LEU A O 1
ATOM 721 N N . GLY A 1 98 ? -9.021 -3.848 5.127 1.00 96.50 98 GLY A N 1
ATOM 722 C CA . GLY A 1 98 ? -9.303 -2.549 4.512 1.00 96.50 98 GLY A CA 1
ATOM 723 C C . GLY A 1 98 ? -10.783 -2.149 4.591 1.00 96.50 98 GLY A C 1
ATOM 724 O O . GLY A 1 98 ? -11.089 -1.008 4.925 1.00 96.50 98 GLY A O 1
ATOM 725 N N . ARG A 1 99 ? -11.717 -3.084 4.356 1.00 96.81 99 ARG A N 1
ATOM 726 C CA . ARG A 1 99 ? -13.168 -2.827 4.477 1.00 96.81 99 ARG A CA 1
ATOM 727 C C . ARG A 1 99 ? -13.586 -2.512 5.910 1.00 96.81 99 ARG A C 1
ATOM 729 O O . ARG A 1 99 ? -14.446 -1.660 6.132 1.00 96.81 99 ARG A O 1
ATOM 736 N N . VAL A 1 100 ? -12.981 -3.199 6.873 1.00 96.56 100 VAL A N 1
ATOM 737 C CA . VAL A 1 100 ? -13.216 -2.970 8.302 1.00 96.56 100 VAL A CA 1
ATOM 738 C C . VAL A 1 100 ? -12.686 -1.603 8.711 1.00 96.56 100 VAL A C 1
ATOM 740 O O . VAL A 1 100 ? -13.415 -0.848 9.343 1.00 96.56 100 VAL A O 1
ATOM 743 N N . LEU A 1 101 ? -11.4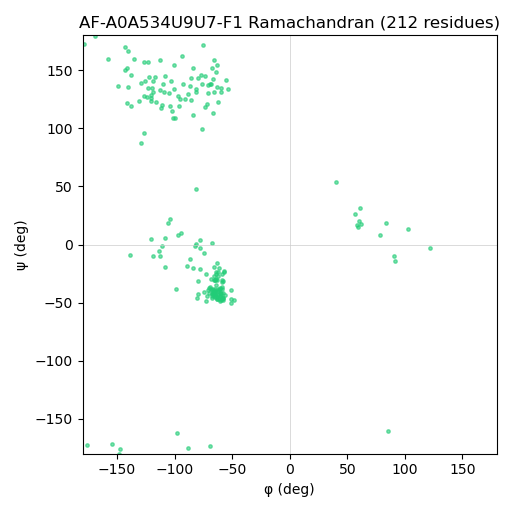69 -1.253 8.291 1.00 97.50 101 LEU A N 1
ATOM 744 C CA . LEU A 1 101 ? -10.878 0.062 8.533 1.00 97.50 101 LEU A CA 1
ATOM 7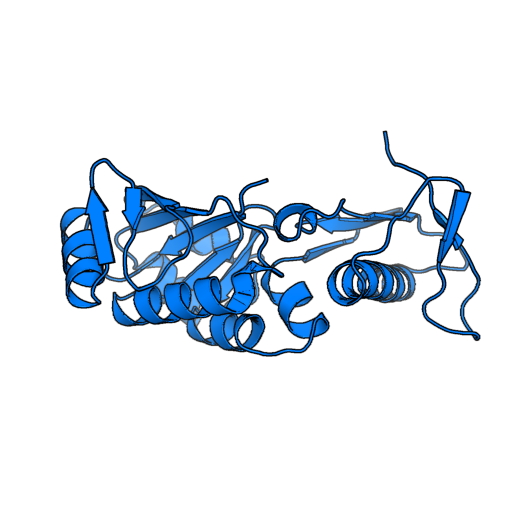45 C C . LEU A 1 101 ? -11.745 1.174 7.935 1.00 97.50 101 LEU A C 1
ATOM 747 O O . LEU A 1 101 ? -12.061 2.129 8.637 1.00 97.50 101 LEU A O 1
ATOM 751 N N . ALA A 1 102 ? -12.199 1.022 6.686 1.00 97.50 102 ALA A N 1
ATOM 752 C CA 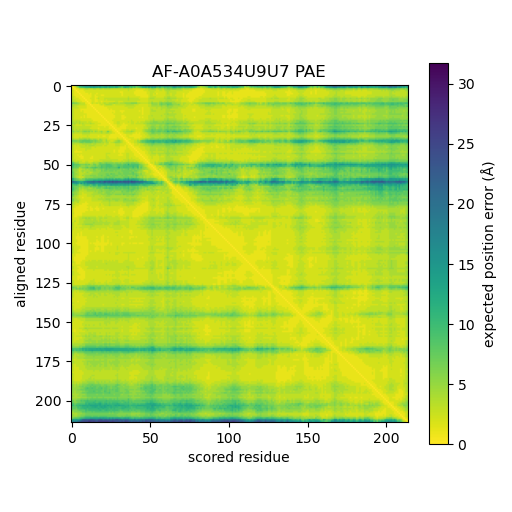. ALA A 1 102 ? -13.122 1.965 6.054 1.00 97.50 102 ALA A CA 1
ATOM 753 C C . ALA A 1 102 ? -14.420 2.118 6.867 1.00 97.50 102 ALA A C 1
ATOM 755 O O . ALA A 1 102 ? -14.846 3.229 7.171 1.00 97.50 102 ALA A O 1
ATOM 756 N N . SER A 1 103 ? -15.012 1.000 7.302 1.00 96.75 103 SER A N 1
ATOM 757 C CA . SER A 1 103 ? -16.229 0.999 8.131 1.00 96.75 103 SER A CA 1
ATOM 758 C C . SER A 1 103 ? -16.007 1.599 9.525 1.00 96.75 103 SER A C 1
ATOM 760 O O . SER A 1 103 ? -16.939 2.138 10.118 1.00 96.75 103 SER A O 1
ATOM 762 N N . ALA A 1 104 ? -14.779 1.525 10.042 1.00 96.56 104 ALA A N 1
ATOM 763 C CA . ALA A 1 104 ? -14.349 2.134 11.297 1.00 96.56 104 ALA A CA 1
ATOM 764 C C . ALA A 1 104 ? -13.983 3.628 11.158 1.00 96.56 104 ALA A C 1
ATOM 766 O O . ALA A 1 104 ? -13.663 4.269 12.157 1.00 96.56 104 ALA A O 1
ATOM 767 N N . GLY A 1 105 ? -14.064 4.195 9.948 1.00 96.69 105 GLY A N 1
ATOM 768 C CA . GLY A 1 105 ? -13.845 5.618 9.689 1.00 96.69 105 GLY A CA 1
ATOM 769 C C . GLY A 1 105 ? -12.486 5.967 9.084 1.00 96.69 105 GLY A C 1
ATOM 770 O O . GLY A 1 105 ? -12.127 7.144 9.072 1.00 96.69 105 GLY A O 1
ATOM 771 N N . ALA A 1 106 ? -11.722 4.990 8.583 1.00 97.31 106 ALA A N 1
ATOM 772 C CA . ALA A 1 106 ? -10.536 5.275 7.777 1.00 97.31 106 ALA A CA 1
ATOM 773 C C . ALA A 1 106 ? -10.923 6.067 6.524 1.00 97.31 106 ALA A C 1
ATOM 775 O O . ALA A 1 106 ? -11.884 5.719 5.842 1.00 97.31 106 ALA A O 1
ATOM 776 N N . SER A 1 107 ? -10.157 7.108 6.212 1.00 95.19 107 SER A N 1
ATOM 777 C CA . SER A 1 107 ? -10.346 7.917 5.004 1.00 95.19 107 SER A CA 1
ATOM 778 C C . SER A 1 107 ? -9.381 7.498 3.897 1.00 95.19 107 SER A C 1
ATOM 780 O O . SER A 1 107 ? -9.758 7.414 2.730 1.00 95.19 107 SER A O 1
ATOM 782 N N . ALA A 1 108 ? -8.147 7.165 4.264 1.00 95.31 108 ALA A N 1
ATOM 783 C CA . ALA A 1 108 ? -7.087 6.842 3.326 1.00 95.31 108 ALA A CA 1
ATOM 784 C C . ALA A 1 108 ? -6.184 5.730 3.856 1.00 95.31 108 ALA A C 1
ATOM 786 O O . ALA A 1 108 ? -6.236 5.347 5.024 1.00 95.31 108 ALA A O 1
ATOM 787 N N . VAL A 1 109 ? -5.325 5.229 2.979 1.00 96.25 109 VAL A N 1
ATOM 788 C CA . VAL A 1 109 ? -4.256 4.300 3.325 1.00 96.25 109 VAL A CA 1
ATOM 789 C C . VAL A 1 109 ? -3.005 4.650 2.542 1.00 96.25 109 VAL A C 1
ATOM 791 O O . VAL A 1 109 ? -3.055 4.916 1.336 1.00 96.25 109 VAL A O 1
ATOM 794 N N . ARG A 1 110 ? -1.872 4.648 3.236 1.00 96.00 110 ARG A N 1
ATOM 795 C CA . ARG A 1 110 ? -0.551 4.741 2.629 1.00 96.00 110 ARG A CA 1
ATOM 796 C C . ARG A 1 110 ? 0.259 3.501 2.955 1.00 96.00 110 ARG A C 1
ATOM 798 O O . ARG A 1 110 ? 0.356 3.108 4.113 1.00 96.00 110 ARG A O 1
ATOM 805 N N . VAL A 1 111 ? 0.859 2.909 1.930 1.00 95.62 111 VAL A N 1
ATOM 806 C CA . VAL A 1 111 ? 1.831 1.824 2.085 1.00 95.62 111 VAL A CA 1
ATOM 807 C C . VAL A 1 111 ? 3.195 2.450 2.354 1.00 95.62 111 VAL A C 1
ATOM 809 O O . VAL A 1 111 ? 3.762 3.102 1.479 1.00 95.62 111 VAL A O 1
ATOM 812 N N . GLU A 1 112 ? 3.738 2.286 3.557 1.00 94.81 112 GLU A N 1
ATOM 813 C CA . GLU A 1 112 ? 4.943 3.011 3.984 1.00 94.81 112 GLU A CA 1
ATOM 814 C C . GLU A 1 112 ? 6.197 2.639 3.186 1.00 94.81 112 GLU A C 1
ATOM 816 O O . GLU A 1 112 ? 7.061 3.490 2.975 1.00 94.81 112 GLU A O 1
ATOM 821 N N . GLN A 1 113 ? 6.279 1.398 2.706 1.00 93.38 113 GLN A N 1
ATOM 822 C CA . GLN A 1 113 ? 7.406 0.873 1.933 1.00 93.38 113 GLN A CA 1
ATOM 823 C C . GLN A 1 113 ? 7.599 1.602 0.598 1.00 93.38 113 GLN A C 1
ATOM 825 O O . GLN A 1 113 ? 8.725 1.706 0.128 1.00 93.38 113 GLN A O 1
ATOM 830 N N . SER A 1 114 ? 6.521 2.105 -0.006 1.00 93.81 114 SER A N 1
ATOM 831 C CA . SER A 1 114 ? 6.544 2.811 -1.296 1.00 93.81 114 SER A CA 1
ATOM 832 C C . SER A 1 114 ? 6.056 4.251 -1.215 1.00 93.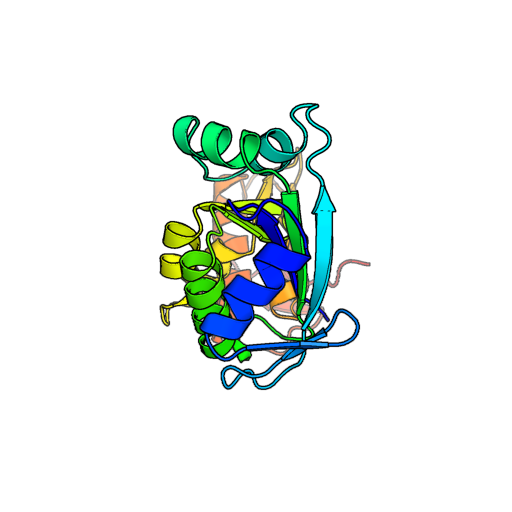81 114 SER A C 1
ATOM 834 O O . SER A 1 114 ? 6.155 4.992 -2.191 1.00 93.81 114 SER A O 1
ATOM 836 N N . LYS A 1 115 ? 5.490 4.641 -0.068 1.00 93.19 115 LYS A N 1
ATOM 837 C CA . LYS A 1 115 ? 4.738 5.886 0.139 1.00 93.19 115 LYS A CA 1
ATOM 838 C C . LYS A 1 115 ? 3.531 6.033 -0.796 1.00 93.19 115 LYS A C 1
ATOM 840 O O . LYS A 1 115 ? 2.982 7.126 -0.913 1.00 93.19 115 LYS A O 1
ATOM 845 N N . ALA A 1 116 ? 3.077 4.942 -1.421 1.00 92.38 116 ALA A N 1
ATOM 846 C CA . ALA A 1 116 ? 1.886 4.948 -2.259 1.00 92.38 116 ALA A CA 1
ATOM 847 C C . ALA A 1 116 ? 0.645 5.214 -1.397 1.00 92.38 116 ALA A C 1
ATOM 849 O O . ALA A 1 116 ? 0.290 4.395 -0.548 1.00 92.38 116 ALA A O 1
ATOM 850 N N . GLY A 1 117 ? 0.018 6.373 -1.604 1.00 93.12 117 GLY A N 1
ATOM 851 C CA . GLY A 1 117 ? -1.168 6.827 -0.882 1.00 93.12 117 GLY A CA 1
ATOM 852 C C . GLY A 1 117 ? -2.419 6.839 -1.759 1.00 93.12 117 GLY A C 1
ATOM 853 O O . GLY A 1 117 ? -2.373 7.275 -2.918 1.00 93.12 117 GLY A O 1
ATOM 854 N N . TYR A 1 118 ? -3.530 6.383 -1.183 1.00 93.56 118 TYR A N 1
ATOM 855 C CA . TYR A 1 118 ? -4.834 6.253 -1.830 1.00 93.56 118 TYR A CA 1
ATOM 856 C C . TYR A 1 118 ? -5.963 6.594 -0.856 1.00 93.56 118 TYR A C 1
ATOM 858 O O . TYR A 1 118 ? -5.866 6.298 0.334 1.00 93.56 118 TYR A O 1
ATOM 866 N N . ALA A 1 119 ? -7.075 7.110 -1.384 1.00 93.56 119 ALA A N 1
ATOM 867 C CA . ALA A 1 119 ? -8.365 7.002 -0.703 1.00 93.56 119 ALA A CA 1
ATOM 868 C C . ALA A 1 119 ? -8.679 5.527 -0.409 1.00 93.56 119 ALA A C 1
ATOM 870 O O . ALA A 1 119 ? -8.391 4.667 -1.251 1.00 93.56 119 ALA A O 1
ATOM 871 N N . ILE A 1 120 ? -9.260 5.224 0.755 1.00 95.50 120 ILE A N 1
ATOM 872 C CA . ILE A 1 120 ? -9.432 3.834 1.203 1.00 95.50 120 ILE A CA 1
ATOM 873 C C . ILE A 1 120 ? -10.289 3.018 0.225 1.00 95.50 120 ILE A C 1
ATOM 875 O O . ILE A 1 120 ? -9.953 1.876 -0.084 1.00 95.50 120 ILE A O 1
ATOM 879 N N . GLU A 1 121 ? -11.332 3.617 -0.353 1.00 94.06 121 GLU A N 1
ATOM 880 C CA . GLU A 1 121 ? -12.209 2.964 -1.327 1.00 94.06 121 GLU A CA 1
ATOM 881 C C . GLU A 1 121 ? -11.447 2.628 -2.607 1.00 94.06 121 GLU A C 1
ATOM 883 O O . GLU A 1 121 ? -11.540 1.518 -3.131 1.00 94.06 121 GLU A O 1
ATOM 888 N N . ARG A 1 122 ? -10.620 3.566 -3.082 1.00 93.69 122 ARG A N 1
ATOM 889 C CA . ARG A 1 122 ? -9.804 3.353 -4.276 1.00 93.69 122 ARG A CA 1
ATOM 890 C C . ARG A 1 122 ? -8.745 2.281 -4.045 1.00 93.69 122 ARG A C 1
ATOM 892 O O . ARG A 1 122 ? -8.464 1.495 -4.946 1.00 93.69 122 ARG A O 1
ATOM 899 N N . TRP A 1 123 ? -8.143 2.246 -2.862 1.00 95.44 123 TRP A N 1
ATOM 900 C CA . TRP A 1 123 ? -7.183 1.202 -2.529 1.00 95.44 123 TRP A CA 1
ATOM 901 C C . TRP A 1 123 ? -7.843 -0.175 -2.489 1.00 95.44 123 TRP A C 1
ATOM 903 O O . TRP A 1 123 ? -7.301 -1.121 -3.061 1.00 95.44 123 TRP A O 1
ATOM 913 N N . LEU A 1 124 ? -9.045 -0.271 -1.909 1.00 96.06 124 LEU A N 1
ATOM 914 C CA . LEU A 1 124 ? -9.851 -1.492 -1.897 1.00 96.06 124 LEU A CA 1
ATOM 915 C C . LEU A 1 124 ? -10.123 -2.025 -3.307 1.00 96.06 124 LEU A C 1
ATOM 917 O O . LEU A 1 124 ? -9.927 -3.212 -3.545 1.00 96.06 124 LEU A O 1
ATOM 921 N N . GLU A 1 125 ? -10.462 -1.165 -4.270 1.00 94.12 125 GLU A N 1
ATOM 922 C CA . GLU A 1 125 ? -10.624 -1.574 -5.677 1.00 94.12 125 GLU A CA 1
ATOM 923 C C . GLU A 1 125 ? -9.354 -2.210 -6.273 1.00 94.12 125 GLU A C 1
ATOM 925 O O . GLU A 1 125 ? -9.435 -3.075 -7.146 1.00 94.12 125 GLU A O 1
ATOM 930 N N . LEU A 1 126 ? -8.168 -1.784 -5.827 1.00 94.44 126 LEU A N 1
ATOM 931 C CA . LEU A 1 126 ? -6.896 -2.323 -6.308 1.00 94.44 126 LEU A CA 1
ATOM 932 C C . LEU A 1 126 ? -6.562 -3.668 -5.645 1.00 94.44 126 LEU A C 1
ATOM 934 O O . LEU A 1 126 ? -6.128 -4.602 -6.336 1.00 94.44 126 LEU A O 1
ATOM 938 N N . VAL A 1 127 ? -6.785 -3.781 -4.331 1.00 94.38 127 VAL A N 1
ATOM 939 C CA . VAL A 1 127 ? -6.435 -4.979 -3.550 1.00 94.38 127 VAL A CA 1
ATOM 940 C C . VAL A 1 127 ? -7.489 -6.083 -3.588 1.00 94.38 127 VAL A C 1
ATOM 942 O O . VAL A 1 127 ? -7.124 -7.225 -3.361 1.00 94.38 127 VAL A O 1
ATOM 945 N N . ASP A 1 128 ? -8.753 -5.815 -3.917 1.00 90.12 128 ASP A N 1
ATOM 946 C CA . ASP A 1 128 ? -9.822 -6.835 -3.892 1.00 90.12 128 ASP A CA 1
ATOM 947 C C . ASP A 1 128 ? -9.938 -7.647 -5.201 1.00 90.12 128 ASP A C 1
ATOM 949 O O . ASP A 1 128 ? -10.600 -8.679 -5.243 1.00 90.12 128 ASP A O 1
ATOM 953 N N . GLY A 1 129 ? -9.283 -7.208 -6.284 1.00 84.06 129 GLY A N 1
ATOM 954 C CA . GLY A 1 129 ? -9.284 -7.919 -7.572 1.00 84.06 129 GLY A CA 1
ATOM 955 C C . GLY A 1 129 ? -8.520 -9.255 -7.565 1.00 84.06 129 GLY A C 1
ATOM 956 O O . GLY A 1 129 ? -8.027 -9.708 -6.541 1.00 84.06 129 GLY A O 1
ATOM 957 N N . SER A 1 130 ? -8.358 -9.886 -8.731 1.00 86.31 130 SER A N 1
ATOM 958 C CA . SER A 1 130 ? -7.437 -11.028 -8.921 1.00 86.31 130 SER A CA 1
ATOM 959 C C . SER A 1 130 ? -6.253 -10.694 -9.828 1.00 86.31 130 SER A C 1
ATOM 961 O O . SER A 1 130 ? -5.303 -11.462 -9.905 1.00 86.31 130 SER A O 1
ATOM 963 N N . ASP A 1 131 ? -6.286 -9.540 -10.494 1.00 93.31 131 ASP A N 1
ATOM 964 C CA . ASP A 1 131 ? -5.250 -9.107 -11.428 1.00 93.31 131 ASP A CA 1
ATOM 965 C C . ASP A 1 131 ? -3.961 -8.715 -10.671 1.00 93.31 131 ASP A C 1
ATOM 967 O O . ASP A 1 131 ? -4.007 -7.823 -9.811 1.00 93.31 131 ASP A O 1
ATOM 971 N N . PRO A 1 132 ? -2.810 -9.361 -10.947 1.00 94.62 132 PRO A N 1
ATOM 972 C CA . PRO A 1 132 ? -1.519 -8.985 -10.374 1.00 94.62 132 PRO A CA 1
ATOM 973 C C . PRO A 1 132 ? -1.118 -7.543 -10.703 1.00 94.62 132 PRO A C 1
ATOM 975 O O . PRO A 1 132 ? -0.475 -6.883 -9.888 1.00 94.62 132 PRO A O 1
ATOM 978 N N . TRP A 1 133 ? -1.543 -7.012 -11.856 1.00 95.38 133 TRP A N 1
ATOM 979 C CA . TRP A 1 133 ? -1.263 -5.628 -12.236 1.00 95.38 133 TRP A CA 1
ATOM 980 C C . TRP A 1 133 ? -1.951 -4.624 -11.304 1.00 95.38 133 TRP A C 1
ATOM 982 O O . TRP A 1 133 ? -1.350 -3.617 -10.919 1.00 95.38 133 TRP A O 1
ATOM 992 N N . THR A 1 134 ? -3.202 -4.872 -10.900 1.00 94.75 134 THR A N 1
ATOM 993 C CA . THR A 1 134 ? -3.890 -3.962 -9.968 1.00 94.75 134 THR A CA 1
ATOM 994 C C . THR A 1 134 ? -3.266 -4.010 -8.585 1.00 94.75 134 THR A C 1
ATOM 996 O O . THR A 1 134 ? -3.113 -2.958 -7.965 1.00 94.75 134 THR A O 1
ATOM 999 N N . LEU A 1 135 ? -2.856 -5.199 -8.141 1.00 95.00 135 LEU A N 1
ATOM 1000 C CA . LEU A 1 135 ? -2.190 -5.385 -6.859 1.00 95.00 135 LEU A CA 1
ATOM 1001 C C . LEU A 1 135 ? -0.819 -4.698 -6.834 1.00 95.00 135 LEU A C 1
ATOM 1003 O O . LEU A 1 135 ? -0.531 -3.962 -5.895 1.00 95.00 135 LEU A O 1
ATOM 1007 N N . TYR A 1 136 ? -0.024 -4.848 -7.898 1.00 96.62 136 TYR A N 1
ATOM 1008 C CA . TYR A 1 136 ? 1.229 -4.116 -8.095 1.00 96.62 136 TYR A CA 1
ATOM 1009 C C . TYR A 1 136 ? 1.032 -2.606 -7.909 1.00 96.62 136 TYR A C 1
ATOM 1011 O O . TYR A 1 136 ? 1.720 -1.978 -7.104 1.00 96.62 136 TYR A O 1
ATOM 1019 N N . ARG A 1 137 ? 0.029 -2.018 -8.578 1.00 94.50 137 ARG A N 1
ATOM 1020 C CA . ARG A 1 137 ? -0.262 -0.583 -8.433 1.00 94.50 137 ARG A CA 1
ATOM 1021 C C . ARG A 1 137 ? -0.696 -0.195 -7.021 1.00 94.50 137 ARG A C 1
ATOM 1023 O O . ARG A 1 137 ? -0.451 0.936 -6.625 1.00 94.50 137 ARG A O 1
ATOM 1030 N N . ALA A 1 138 ? -1.335 -1.089 -6.267 1.00 94.81 138 ALA A N 1
ATOM 1031 C CA . ALA A 1 138 ? -1.804 -0.788 -4.914 1.00 94.81 138 ALA A CA 1
ATOM 1032 C C . ALA A 1 138 ? -0.664 -0.448 -3.943 1.00 94.81 138 ALA A C 1
ATOM 1034 O O . ALA A 1 138 ? -0.910 0.211 -2.933 1.00 94.81 138 ALA A O 1
ATOM 1035 N N . ALA A 1 139 ? 0.556 -0.915 -4.229 1.00 95.19 139 ALA A N 1
ATOM 1036 C CA . ALA A 1 139 ? 1.645 -0.880 -3.263 1.00 95.19 139 ALA A CA 1
ATOM 1037 C C . ALA A 1 139 ? 3.016 -0.485 -3.828 1.00 95.19 139 ALA A C 1
ATOM 1039 O O . ALA A 1 139 ? 3.920 -0.272 -3.028 1.00 95.19 139 ALA A O 1
ATOM 1040 N N . VAL A 1 140 ? 3.199 -0.366 -5.147 1.00 95.88 140 VAL A N 1
ATOM 1041 C CA . VAL A 1 140 ? 4.512 -0.089 -5.756 1.00 95.88 140 VAL A CA 1
ATOM 1042 C C . VAL A 1 140 ? 4.480 1.210 -6.544 1.00 95.88 140 VAL A C 1
ATOM 1044 O O . VAL A 1 140 ? 3.567 1.454 -7.335 1.00 95.88 140 VAL A O 1
ATOM 1047 N N . VAL A 1 141 ? 5.515 2.025 -6.357 1.00 94.69 141 VAL A N 1
ATOM 1048 C CA . VAL A 1 141 ? 5.771 3.221 -7.166 1.00 94.69 141 VAL A CA 1
ATOM 1049 C C . VAL A 1 141 ? 7.028 3.031 -8.004 1.00 94.69 141 VAL A C 1
ATOM 1051 O O . VAL A 1 141 ? 7.887 2.206 -7.691 1.00 94.69 141 VAL A O 1
ATOM 1054 N N . VAL A 1 142 ? 7.142 3.810 -9.077 1.00 94.94 142 VAL A N 1
ATOM 1055 C CA . VAL A 1 142 ? 8.333 3.838 -9.926 1.00 94.94 142 VAL A CA 1
ATOM 1056 C C . VAL A 1 142 ? 8.962 5.220 -9.849 1.00 94.94 142 VAL A C 1
ATOM 1058 O O . VAL A 1 142 ? 8.317 6.226 -10.143 1.00 94.94 142 VAL A O 1
ATOM 1061 N N . LEU A 1 143 ? 10.228 5.255 -9.451 1.00 94.25 143 LEU A N 1
ATOM 1062 C CA . LEU A 1 143 ? 11.040 6.455 -9.349 1.00 94.25 143 LEU A CA 1
ATOM 1063 C C . LEU A 1 143 ? 11.846 6.615 -10.635 1.00 94.25 143 LEU A C 1
ATOM 1065 O O . LEU A 1 143 ? 12.574 5.707 -11.038 1.00 94.25 143 LEU A O 1
ATOM 1069 N N . VAL A 1 144 ? 11.718 7.774 -11.276 1.00 94.75 144 VAL A N 1
ATOM 1070 C CA . VAL A 1 144 ? 12.482 8.121 -12.477 1.00 94.75 144 VAL A CA 1
ATOM 1071 C C . VAL A 1 144 ? 13.624 9.040 -12.066 1.00 94.75 144 VAL A C 1
ATOM 1073 O O . VAL A 1 144 ? 13.405 10.191 -11.691 1.00 94.75 144 VAL A O 1
ATOM 1076 N N . GLY A 1 145 ? 14.840 8.507 -12.107 1.00 93.56 145 GLY A N 1
ATOM 1077 C CA . GLY A 1 145 ? 16.072 9.256 -11.924 1.00 93.56 145 GLY A CA 1
ATOM 1078 C C . GLY A 1 145 ? 16.595 9.827 -13.241 1.00 93.56 145 GLY A C 1
ATOM 1079 O O . GLY A 1 145 ? 15.976 9.713 -14.298 1.00 93.56 145 GLY A O 1
ATOM 1080 N N . LYS A 1 146 ? 17.778 10.441 -13.175 1.00 92.81 146 LYS A N 1
ATOM 1081 C CA . LYS A 1 146 ? 18.455 10.996 -14.355 1.00 92.81 146 LYS A CA 1
ATOM 1082 C C . LYS A 1 146 ? 18.921 9.904 -15.323 1.00 92.81 146 LYS A C 1
ATOM 1084 O O . LYS A 1 146 ? 18.737 10.042 -16.527 1.00 92.81 146 LYS A O 1
ATOM 1089 N N . ASP A 1 147 ? 19.509 8.843 -14.776 1.00 95.50 147 ASP A N 1
ATOM 1090 C CA . ASP A 1 147 ? 20.194 7.793 -15.538 1.00 95.50 147 ASP A CA 1
ATOM 1091 C C . ASP A 1 147 ? 19.560 6.404 -15.312 1.00 95.50 147 ASP A C 1
ATOM 1093 O O . ASP A 1 147 ? 20.066 5.395 -15.800 1.00 95.50 147 ASP A O 1
ATOM 1097 N N . GLU A 1 148 ? 18.453 6.327 -14.566 1.00 95.31 148 GLU A N 1
ATOM 1098 C CA . GLU A 1 148 ? 17.838 5.063 -14.151 1.00 95.31 148 GLU A CA 1
ATOM 1099 C C . GLU A 1 148 ? 16.353 5.200 -13.794 1.00 95.31 148 GLU A C 1
ATOM 1101 O O . GLU A 1 148 ? 15.862 6.283 -13.473 1.00 95.31 148 GLU A O 1
ATOM 1106 N N . VAL A 1 149 ? 15.646 4.072 -13.827 1.00 96.94 149 VAL A N 1
ATOM 1107 C CA . VAL A 1 149 ? 14.269 3.915 -13.350 1.00 96.94 149 VAL A CA 1
ATOM 1108 C C . VAL A 1 149 ? 14.224 2.756 -12.362 1.00 96.94 149 VAL A C 1
ATOM 1110 O O . VAL A 1 149 ? 14.669 1.657 -12.693 1.00 96.94 149 VAL A O 1
ATOM 1113 N N . THR A 1 150 ? 13.668 2.994 -11.175 1.00 96.81 150 THR A N 1
ATOM 1114 C CA . THR A 1 150 ? 13.712 2.067 -10.032 1.00 96.81 150 THR A CA 1
ATOM 1115 C C . THR A 1 150 ? 12.315 1.838 -9.469 1.00 96.81 150 THR A C 1
ATOM 1117 O O . THR A 1 150 ? 11.543 2.787 -9.342 1.00 96.81 150 THR A O 1
ATOM 1120 N N . SER A 1 151 ? 11.973 0.601 -9.110 1.00 97.00 151 SER A N 1
ATOM 1121 C CA . SER A 1 151 ? 10.745 0.314 -8.370 1.00 97.00 151 SER A CA 1
ATOM 1122 C C . SER A 1 151 ? 10.971 0.526 -6.882 1.00 97.00 151 SER A C 1
ATOM 1124 O O . SER A 1 151 ? 12.085 0.380 -6.390 1.00 97.00 151 SER A O 1
ATOM 1126 N N . CYS A 1 152 ? 9.916 0.876 -6.163 1.00 95.88 152 CYS A N 1
ATOM 1127 C CA . CYS A 1 152 ? 9.956 1.001 -4.718 1.00 95.88 152 CYS A CA 1
ATOM 1128 C C . CYS A 1 152 ? 8.681 0.398 -4.133 1.00 95.88 152 CYS A C 1
ATOM 1130 O O . CYS A 1 152 ? 7.579 0.862 -4.445 1.00 95.88 152 CYS A O 1
ATOM 1132 N N . GLY A 1 153 ? 8.834 -0.634 -3.302 1.00 95.69 153 GLY A N 1
ATOM 1133 C CA . GLY A 1 153 ? 7.732 -1.272 -2.583 1.00 95.69 153 GLY A CA 1
ATOM 1134 C C . GLY A 1 153 ? 7.544 -2.759 -2.852 1.00 95.69 153 GLY A C 1
ATOM 1135 O O . GLY A 1 153 ? 6.698 -3.361 -2.196 1.00 95.69 153 GLY A O 1
ATOM 1136 N N . MET A 1 154 ? 8.320 -3.384 -3.746 1.00 96.31 154 MET A N 1
ATOM 1137 C CA . MET A 1 154 ? 8.164 -4.817 -4.068 1.00 96.31 154 MET A CA 1
ATOM 1138 C C . MET A 1 154 ? 8.299 -5.735 -2.842 1.00 96.31 154 MET A C 1
ATOM 1140 O O . MET A 1 154 ? 7.716 -6.818 -2.799 1.00 96.31 154 MET A O 1
ATOM 1144 N N . HIS A 1 155 ? 8.988 -5.260 -1.806 1.00 94.44 155 HIS A N 1
ATOM 1145 C CA . HIS A 1 155 ? 9.172 -5.935 -0.526 1.00 94.44 155 HIS A CA 1
ATOM 1146 C C . HIS A 1 155 ? 7.863 -6.271 0.208 1.00 94.44 155 HIS A C 1
ATOM 1148 O O . HIS A 1 155 ? 7.816 -7.238 0.964 1.00 94.44 155 HIS A O 1
ATOM 1154 N N . VAL A 1 156 ? 6.767 -5.541 -0.023 1.00 95.56 156 VAL A N 1
ATOM 1155 C CA . VAL A 1 156 ? 5.456 -5.915 0.552 1.00 95.56 156 VAL A CA 1
ATOM 1156 C C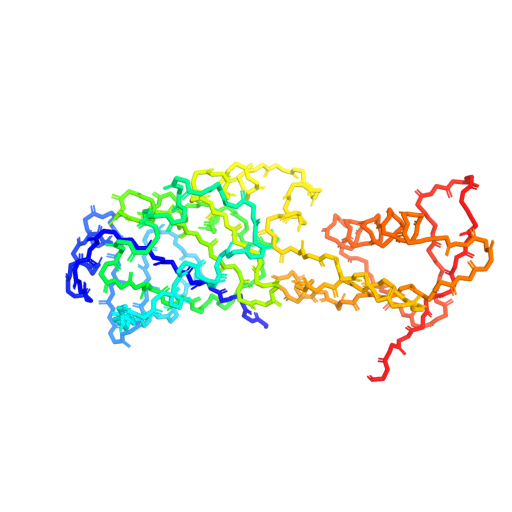 . VAL A 1 156 ? 4.920 -7.237 -0.010 1.00 95.56 156 VAL A C 1
ATOM 1158 O O . VAL A 1 156 ? 4.074 -7.870 0.612 1.00 95.56 156 VAL A O 1
ATOM 1161 N N . PHE A 1 157 ? 5.442 -7.667 -1.160 1.00 95.25 157 PHE A N 1
ATOM 1162 C CA . PHE A 1 157 ? 5.201 -8.960 -1.803 1.00 95.25 157 PHE A CA 1
ATOM 1163 C C . PHE A 1 157 ? 6.405 -9.903 -1.664 1.00 95.25 157 PHE A C 1
ATOM 1165 O O . PHE A 1 157 ? 6.573 -10.822 -2.456 1.00 95.25 157 PHE A O 1
ATOM 1172 N N . SER A 1 158 ? 7.309 -9.627 -0.719 1.00 93.50 158 SER A N 1
ATOM 1173 C CA . SER A 1 158 ? 8.529 -10.410 -0.486 1.00 93.50 158 SER A CA 1
ATOM 1174 C C . SER A 1 158 ? 9.492 -10.499 -1.682 1.00 93.50 158 SER A C 1
ATOM 1176 O O . SER A 1 158 ? 10.419 -11.312 -1.663 1.00 93.50 158 SER A O 1
ATOM 1178 N N . PHE A 1 159 ? 9.329 -9.638 -2.691 1.00 94.25 159 PHE A N 1
ATOM 1179 C CA . PHE A 1 159 ? 10.227 -9.533 -3.841 1.00 94.25 159 PHE A CA 1
ATOM 1180 C C . PHE A 1 159 ? 11.183 -8.353 -3.682 1.00 94.25 159 PHE A C 1
ATOM 1182 O O . PHE A 1 159 ? 10.887 -7.379 -2.992 1.00 94.25 159 PHE A O 1
ATOM 1189 N N . ALA A 1 160 ? 12.339 -8.432 -4.337 1.00 92.81 160 ALA A N 1
ATOM 1190 C CA . ALA A 1 160 ? 13.264 -7.310 -4.385 1.00 92.81 160 ALA A CA 1
ATOM 1191 C C . ALA A 1 160 ? 12.734 -6.216 -5.317 1.00 92.81 160 ALA A C 1
ATOM 1193 O O . ALA A 1 160 ? 12.147 -6.501 -6.365 1.00 92.81 160 ALA A O 1
ATOM 1194 N N . ASP A 1 161 ? 13.005 -4.964 -4.960 1.00 95.38 161 ASP A N 1
ATOM 1195 C CA . ASP A 1 161 ? 12.901 -3.874 -5.920 1.00 95.38 161 ASP A CA 1
ATOM 1196 C C . ASP A 1 161 ? 13.919 -4.054 -7.059 1.00 95.38 161 ASP A C 1
ATOM 1198 O O . ASP A 1 161 ? 15.005 -4.614 -6.880 1.00 95.38 161 ASP A O 1
ATOM 1202 N N . ALA A 1 162 ? 13.550 -3.594 -8.252 1.00 95.50 162 ALA A N 1
ATOM 1203 C CA . ALA A 1 162 ? 14.345 -3.726 -9.463 1.00 95.50 162 ALA A CA 1
ATOM 1204 C C . ALA A 1 162 ? 14.635 -2.354 -10.083 1.00 95.50 162 ALA A C 1
ATOM 1206 O O . ALA A 1 162 ? 13.913 -1.378 -9.868 1.00 95.50 162 ALA A O 1
ATOM 1207 N N . GLN A 1 163 ? 15.697 -2.289 -10.884 1.00 95.75 163 GLN A N 1
ATOM 1208 C CA . GLN A 1 163 ? 16.129 -1.072 -11.558 1.00 95.75 163 GLN A CA 1
ATOM 1209 C C . GLN A 1 163 ? 16.551 -1.359 -13.000 1.00 95.75 163 GLN A C 1
ATOM 1211 O O . GLN A 1 163 ? 17.142 -2.399 -13.296 1.00 95.75 163 GLN A O 1
ATOM 1216 N N . ILE A 1 164 ? 16.292 -0.401 -13.889 1.00 94.75 164 ILE A N 1
ATOM 1217 C CA . ILE A 1 164 ? 16.825 -0.356 -15.251 1.00 94.75 164 ILE A CA 1
ATOM 1218 C C . ILE A 1 164 ? 17.627 0.934 -15.429 1.00 94.75 164 ILE A C 1
ATOM 1220 O O . ILE A 1 164 ? 17.115 2.024 -15.176 1.00 94.75 164 ILE A O 1
ATOM 1224 N N . ARG A 1 165 ? 18.869 0.814 -15.910 1.00 93.44 165 ARG A N 1
ATOM 1225 C CA . ARG A 1 165 ? 19.666 1.965 -16.355 1.00 93.44 165 ARG A CA 1
ATOM 1226 C C . ARG A 1 165 ? 19.184 2.442 -17.717 1.00 93.44 165 ARG A C 1
ATOM 1228 O O . ARG A 1 165 ? 18.903 1.626 -18.593 1.00 93.44 165 ARG A O 1
ATOM 1235 N N . LEU A 1 166 ? 19.107 3.754 -17.873 1.00 93.75 166 LEU A N 1
ATOM 1236 C CA . LEU A 1 166 ? 18.735 4.401 -19.120 1.00 93.75 166 LEU A CA 1
ATOM 1237 C C . LEU A 1 166 ? 19.931 4.443 -20.067 1.00 93.75 166 LEU A C 1
ATOM 1239 O O . LEU A 1 166 ? 21.077 4.629 -19.654 1.00 93.75 166 LEU A O 1
ATOM 1243 N N . ASP A 1 167 ? 19.650 4.277 -21.352 1.00 91.25 167 ASP A N 1
ATOM 1244 C CA . ASP A 1 167 ? 20.641 4.366 -22.418 1.00 91.25 167 ASP A CA 1
ATOM 1245 C C . ASP A 1 167 ? 20.002 4.915 -23.703 1.00 91.25 167 ASP A C 1
ATOM 1247 O O . ASP A 1 167 ? 18.833 5.300 -23.730 1.00 91.25 167 ASP A O 1
ATOM 1251 N N . ALA A 1 168 ? 20.775 4.974 -24.789 1.00 86.75 168 ALA A N 1
ATOM 1252 C CA . ALA A 1 168 ? 20.298 5.495 -26.070 1.00 86.75 168 ALA A CA 1
ATOM 1253 C C . ALA A 1 168 ? 19.141 4.679 -26.691 1.00 86.75 168 ALA A C 1
ATOM 1255 O O . ALA A 1 168 ? 18.500 5.159 -27.623 1.00 86.75 168 ALA A O 1
ATOM 1256 N N . GLN A 1 169 ? 18.898 3.452 -26.222 1.00 83.25 169 GLN A N 1
ATOM 1257 C CA . GLN A 1 169 ? 17.878 2.535 -26.737 1.00 83.25 169 GLN A CA 1
ATOM 1258 C C . GLN A 1 169 ? 16.694 2.372 -25.774 1.00 83.25 169 GLN A C 1
ATOM 1260 O O . GLN A 1 169 ? 15.623 1.937 -26.195 1.00 83.25 169 GLN A O 1
ATOM 1265 N N . THR A 1 170 ? 16.873 2.719 -24.499 1.00 87.06 170 THR A N 1
ATOM 1266 C CA . THR A 1 170 ? 15.874 2.564 -23.443 1.00 87.06 170 THR A CA 1
ATOM 1267 C C . THR A 1 170 ? 15.662 3.897 -22.733 1.00 87.06 170 THR A C 1
ATOM 1269 O O . THR A 1 170 ? 16.395 4.253 -21.810 1.00 87.06 170 THR A O 1
ATOM 1272 N N . ASP A 1 171 ? 14.629 4.628 -23.155 1.00 92.69 171 ASP A N 1
ATOM 1273 C CA . ASP A 1 171 ? 14.183 5.834 -22.459 1.00 92.69 171 ASP A CA 1
ATOM 1274 C C . ASP A 1 171 ? 13.414 5.503 -21.163 1.00 92.69 171 ASP A C 1
ATOM 1276 O O . ASP A 1 171 ? 13.084 4.348 -20.876 1.00 92.69 171 ASP A O 1
ATOM 1280 N N . ALA A 1 172 ? 13.104 6.530 -20.366 1.00 94.19 172 ALA A N 1
ATOM 1281 C CA . ALA A 1 172 ? 12.415 6.363 -19.086 1.00 94.19 172 ALA A CA 1
ATOM 1282 C C . ALA A 1 172 ? 11.038 5.693 -19.212 1.00 94.19 172 ALA A C 1
ATOM 1284 O O . ALA A 1 172 ? 10.617 4.963 -18.313 1.00 94.19 172 ALA A O 1
ATOM 1285 N N . ARG A 1 173 ? 10.324 5.913 -20.322 1.00 93.50 173 ARG A N 1
ATOM 1286 C CA . ARG A 1 173 ? 9.001 5.324 -20.540 1.00 93.50 173 ARG A CA 1
ATOM 1287 C C . ARG A 1 173 ? 9.124 3.833 -20.835 1.00 93.50 173 ARG A C 1
ATOM 1289 O O . ARG A 1 173 ? 8.414 3.042 -20.216 1.00 93.50 173 ARG A O 1
ATOM 1296 N N . ALA A 1 174 ? 10.020 3.461 -21.745 1.00 92.38 174 ALA A N 1
ATOM 1297 C CA . ALA A 1 174 ? 10.302 2.073 -22.085 1.00 92.38 174 ALA A CA 1
ATOM 1298 C C . ALA A 1 174 ? 10.856 1.307 -20.873 1.00 92.38 174 ALA A C 1
ATOM 1300 O O . ALA A 1 174 ? 10.407 0.196 -20.589 1.00 92.38 174 ALA A O 1
ATOM 1301 N N . ALA A 1 175 ? 11.764 1.924 -20.108 1.00 94.56 175 ALA A N 1
ATOM 1302 C CA . ALA A 1 175 ? 12.282 1.363 -18.864 1.00 94.56 175 ALA A CA 1
ATOM 1303 C C . ALA A 1 175 ? 11.161 1.121 -17.844 1.00 94.56 175 ALA A C 1
ATOM 1305 O O . ALA A 1 175 ? 11.055 0.021 -17.312 1.00 94.56 175 ALA A O 1
ATOM 1306 N N . ASN A 1 176 ? 10.281 2.099 -17.614 1.00 94.88 176 ASN A N 1
ATOM 1307 C CA . ASN A 1 176 ? 9.158 1.949 -16.687 1.00 94.88 176 ASN A CA 1
ATOM 1308 C C . ASN A 1 176 ? 8.214 0.804 -17.101 1.00 94.88 176 ASN A C 1
ATOM 1310 O O . ASN A 1 176 ? 7.860 -0.038 -16.279 1.00 94.88 176 ASN A O 1
ATOM 1314 N N . GLN A 1 177 ? 7.854 0.714 -18.386 1.00 94.12 177 GLN A N 1
ATOM 1315 C CA . GLN A 1 177 ? 7.005 -0.372 -18.894 1.00 94.12 177 GLN A CA 1
ATOM 1316 C C . GLN A 1 177 ? 7.641 -1.749 -18.686 1.00 94.12 177 GLN A C 1
ATOM 1318 O O . GLN A 1 177 ? 6.974 -2.681 -18.234 1.00 94.12 177 GLN A O 1
ATOM 1323 N N . LEU A 1 178 ? 8.936 -1.871 -18.978 1.00 94.69 178 LEU A N 1
ATOM 1324 C CA . LEU A 1 178 ? 9.662 -3.119 -18.800 1.00 94.69 178 LEU A CA 1
ATOM 1325 C C . LEU A 1 178 ? 9.800 -3.507 -17.326 1.00 94.69 178 LEU A C 1
ATOM 1327 O O . LEU A 1 178 ? 9.641 -4.676 -16.976 1.00 94.69 178 LEU A O 1
ATOM 1331 N N . LEU A 1 179 ? 10.084 -2.527 -16.469 1.00 95.94 179 LEU A N 1
ATOM 1332 C CA . LEU A 1 179 ? 10.211 -2.729 -15.035 1.00 95.94 179 LEU A CA 1
ATOM 1333 C C . LEU A 1 179 ? 8.888 -3.193 -14.425 1.00 95.94 179 LEU A C 1
ATOM 1335 O O . LEU A 1 179 ? 8.862 -4.164 -13.671 1.00 95.94 179 LEU A O 1
ATOM 1339 N N . ALA A 1 180 ? 7.784 -2.552 -14.810 1.00 96.62 180 ALA A N 1
ATOM 1340 C CA . ALA A 1 180 ? 6.452 -2.957 -14.391 1.00 96.62 180 ALA A CA 1
ATOM 1341 C C . ALA A 1 180 ? 6.126 -4.385 -14.857 1.00 96.62 180 ALA A C 1
ATOM 1343 O O . ALA A 1 180 ? 5.605 -5.170 -14.071 1.00 96.62 180 ALA A O 1
ATOM 1344 N N . ALA A 1 181 ? 6.486 -4.758 -16.090 1.00 96.75 181 ALA A N 1
ATOM 1345 C CA . ALA A 1 181 ? 6.283 -6.118 -16.587 1.00 96.75 181 ALA A CA 1
ATOM 1346 C C . ALA A 1 181 ? 7.068 -7.166 -15.779 1.00 96.75 181 ALA A C 1
ATOM 1348 O O . ALA A 1 181 ? 6.505 -8.198 -15.421 1.00 96.75 181 ALA A O 1
ATOM 1349 N N . LEU A 1 182 ? 8.338 -6.899 -15.446 1.00 97.06 182 LEU A N 1
ATOM 1350 C CA . LEU A 1 182 ? 9.140 -7.782 -14.588 1.00 97.06 182 LEU A CA 1
ATOM 1351 C C . LEU A 1 182 ? 8.523 -7.920 -13.192 1.00 97.06 182 LEU A C 1
ATOM 1353 O O . LEU A 1 182 ? 8.390 -9.026 -12.679 1.00 97.06 182 LEU A O 1
ATOM 1357 N N . ASN A 1 183 ? 8.136 -6.806 -12.578 1.00 97.50 183 ASN A N 1
ATOM 1358 C CA . ASN A 1 183 ? 7.571 -6.792 -11.232 1.00 97.50 183 ASN A CA 1
ATOM 1359 C C . ASN A 1 183 ? 6.226 -7.517 -11.154 1.00 97.50 183 ASN A C 1
ATOM 1361 O O . ASN A 1 183 ? 5.978 -8.279 -10.224 1.00 97.50 183 ASN A O 1
ATOM 1365 N N . VAL A 1 184 ? 5.380 -7.341 -12.164 1.00 97.62 184 VAL A N 1
ATOM 1366 C CA . VAL A 1 184 ? 4.089 -8.028 -12.251 1.00 97.62 184 VAL A CA 1
ATOM 1367 C C . VAL A 1 184 ? 4.278 -9.515 -12.533 1.00 97.62 184 VAL A C 1
ATOM 1369 O O . VAL A 1 184 ? 3.576 -10.321 -11.936 1.00 97.62 184 VAL A O 1
ATOM 1372 N N . TYR A 1 185 ? 5.262 -9.892 -13.356 1.00 97.00 185 TYR A N 1
ATOM 1373 C CA . TYR A 1 185 ? 5.664 -11.290 -13.530 1.00 97.00 185 TYR A CA 1
ATOM 1374 C C . TYR A 1 185 ? 6.131 -11.921 -12.211 1.00 97.00 185 TYR A C 1
ATOM 1376 O O . TYR A 1 185 ? 5.727 -13.038 -11.905 1.00 97.00 185 TYR A O 1
ATOM 1384 N N . GLN A 1 186 ? 6.918 -11.202 -11.399 1.00 96.12 186 GLN A N 1
ATOM 1385 C CA . GLN A 1 186 ? 7.328 -11.688 -10.077 1.00 96.12 186 GLN A CA 1
ATOM 1386 C C . GLN A 1 186 ? 6.117 -11.980 -9.181 1.00 96.12 186 GLN A C 1
ATOM 1388 O O . GLN A 1 186 ? 6.034 -13.059 -8.606 1.00 96.12 186 GLN A O 1
ATOM 1393 N N . ILE A 1 187 ? 5.145 -11.063 -9.130 1.00 96.06 187 ILE A N 1
ATOM 1394 C CA . ILE A 1 187 ? 3.916 -11.245 -8.344 1.00 96.06 187 ILE A CA 1
ATOM 1395 C C . ILE A 1 187 ? 3.072 -12.402 -8.887 1.00 96.06 187 ILE A C 1
ATOM 1397 O O . ILE A 1 187 ? 2.585 -13.211 -8.107 1.00 96.06 187 ILE A O 1
ATOM 1401 N N . ALA A 1 188 ? 2.895 -12.490 -10.204 1.00 95.88 188 ALA A N 1
ATOM 1402 C CA . ALA A 1 188 ? 2.016 -13.476 -10.824 1.00 95.88 188 ALA A CA 1
ATOM 1403 C C . ALA A 1 188 ? 2.560 -14.911 -10.749 1.00 95.88 188 ALA A C 1
ATOM 1405 O O . ALA A 1 188 ? 1.784 -15.841 -10.545 1.00 95.88 188 ALA A O 1
ATOM 1406 N N . GLU A 1 189 ? 3.872 -15.089 -10.920 1.00 95.44 189 GLU A N 1
ATOM 1407 C CA . GLU A 1 189 ? 4.477 -16.406 -11.161 1.00 95.44 189 GLU A CA 1
ATOM 1408 C C . GLU A 1 189 ? 5.390 -16.892 -10.019 1.00 95.44 189 GLU A C 1
ATOM 1410 O O . GLU A 1 189 ? 5.883 -18.015 -10.089 1.00 95.44 189 GLU A O 1
ATOM 1415 N N . ASP A 1 190 ? 5.647 -16.064 -8.993 1.00 93.75 190 ASP A N 1
ATOM 1416 C CA . ASP A 1 190 ? 6.582 -16.329 -7.875 1.00 93.75 190 ASP A CA 1
ATOM 1417 C C . ASP A 1 190 ? 7.894 -17.027 -8.329 1.00 93.75 190 ASP A C 1
ATOM 1419 O O . ASP A 1 190 ? 8.247 -18.118 -7.864 1.00 93.75 190 ASP A O 1
ATOM 1423 N N . PRO A 1 191 ? 8.611 -16.459 -9.322 1.00 94.56 191 PRO A N 1
ATOM 1424 C CA . PRO A 1 191 ? 9.730 -17.126 -9.965 1.00 94.56 191 PRO A CA 1
ATOM 1425 C C . PRO A 1 191 ? 10.992 -17.085 -9.097 1.00 94.56 191 PRO A C 1
ATOM 1427 O O . PRO A 1 191 ? 11.338 -16.066 -8.499 1.00 94.56 191 PRO A O 1
ATOM 1430 N N . LEU A 1 192 ? 11.800 -18.146 -9.160 1.00 91.94 192 LEU A N 1
ATOM 1431 C CA . LEU A 1 192 ? 13.173 -18.095 -8.655 1.00 91.94 192 LEU A CA 1
ATOM 1432 C C . LEU A 1 192 ? 14.078 -17.337 -9.645 1.00 91.94 192 LEU A C 1
ATOM 1434 O O . LEU A 1 192 ? 14.550 -17.894 -10.641 1.00 91.94 192 LEU A O 1
ATOM 1438 N N . LEU A 1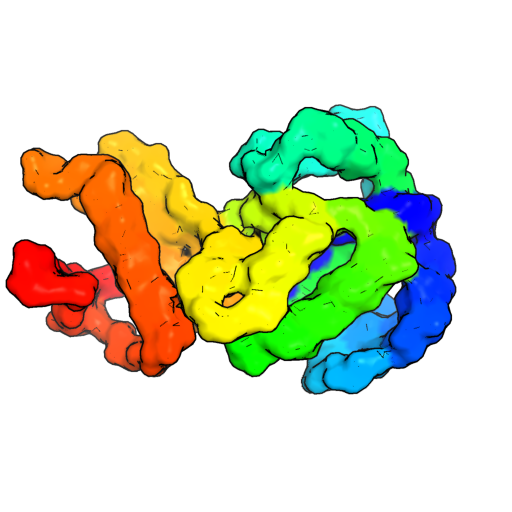 193 ? 14.343 -16.059 -9.365 1.00 91.62 193 LEU A N 1
ATOM 1439 C CA . LEU A 1 193 ? 15.249 -15.221 -10.156 1.00 91.62 193 LEU A CA 1
ATOM 1440 C C . LEU A 1 193 ? 16.651 -15.172 -9.540 1.00 91.62 193 LEU A C 1
ATOM 1442 O O . LEU A 1 193 ? 16.822 -14.858 -8.365 1.00 91.62 193 LEU A O 1
ATOM 1446 N N . LEU A 1 194 ? 17.671 -15.457 -10.354 1.00 92.38 194 LEU A N 1
ATOM 1447 C CA . LEU A 1 194 ? 19.081 -15.424 -9.966 1.00 92.38 194 LEU A CA 1
ATOM 1448 C C . LEU A 1 194 ? 19.877 -14.532 -10.925 1.00 92.38 194 LEU A C 1
ATOM 1450 O O . LEU A 1 194 ? 19.498 -14.342 -12.083 1.00 92.38 194 LEU A O 1
ATOM 1454 N N . SER A 1 195 ? 21.019 -14.021 -10.460 1.00 94.19 195 SER A N 1
ATOM 1455 C CA . SER A 1 195 ? 21.982 -13.339 -11.332 1.00 94.19 195 SER A CA 1
ATOM 1456 C C . SER A 1 195 ? 22.363 -14.229 -12.517 1.00 94.19 195 SER A C 1
ATOM 1458 O O . SER A 1 195 ? 22.678 -15.404 -12.339 1.00 94.19 195 SER A O 1
ATOM 1460 N N . GLY A 1 196 ? 22.363 -13.662 -13.723 1.00 95.44 196 GLY A N 1
ATOM 1461 C CA . GLY A 1 196 ? 22.631 -14.385 -14.967 1.00 95.44 196 GLY A CA 1
ATOM 1462 C C . GLY A 1 196 ? 21.384 -14.950 -15.655 1.00 95.44 196 GLY A C 1
ATOM 1463 O O . GLY A 1 196 ? 21.459 -15.283 -16.837 1.00 95.44 196 GLY A O 1
ATOM 1464 N N . HIS A 1 197 ? 20.230 -15.013 -14.978 1.00 95.81 197 HIS A N 1
ATOM 1465 C CA . HIS A 1 197 ? 18.958 -15.303 -15.648 1.00 95.81 197 HIS A CA 1
ATOM 1466 C C . HIS A 1 197 ? 18.589 -14.174 -16.614 1.00 95.81 197 HIS A C 1
ATOM 1468 O O . HIS A 1 197 ? 19.059 -13.045 -16.480 1.00 95.81 197 HIS A O 1
ATOM 1474 N N . THR A 1 198 ? 17.725 -14.470 -17.586 1.00 95.38 198 THR A N 1
ATOM 1475 C CA . THR A 1 198 ? 17.246 -13.467 -18.543 1.00 95.38 198 THR A CA 1
ATOM 1476 C C . THR A 1 198 ? 15.751 -13.245 -18.431 1.00 95.38 198 THR A C 1
ATOM 1478 O O . THR A 1 198 ? 15.008 -14.214 -18.287 1.00 95.38 198 THR A O 1
ATOM 1481 N N . PHE A 1 199 ? 15.316 -12.004 -18.617 1.00 94.94 199 PHE A N 1
ATOM 1482 C CA . PHE A 1 199 ? 13.907 -11.636 -18.712 1.00 94.94 199 PHE A CA 1
ATOM 1483 C C . PHE A 1 199 ? 13.606 -10.926 -20.039 1.00 94.94 199 PHE A C 1
ATOM 1485 O O . PHE A 1 199 ? 14.430 -10.165 -20.553 1.00 94.94 199 PHE A O 1
ATOM 1492 N N . SER A 1 200 ? 12.420 -11.187 -20.585 1.00 93.81 200 SER A N 1
ATOM 1493 C CA . SER A 1 200 ? 11.786 -10.403 -21.646 1.00 93.81 200 SER A CA 1
ATOM 1494 C C . SER A 1 200 ? 10.267 -10.494 -21.466 1.00 93.81 200 SER A C 1
ATOM 1496 O O . SER A 1 200 ? 9.789 -11.602 -21.215 1.00 93.81 200 SER A O 1
ATOM 1498 N N . PRO A 1 201 ? 9.510 -9.391 -21.598 1.00 91.88 201 PRO A N 1
ATOM 1499 C CA . PRO A 1 201 ? 8.056 -9.409 -21.446 1.00 91.88 201 PRO A CA 1
ATOM 1500 C C . PRO A 1 201 ? 7.362 -10.169 -22.584 1.00 91.88 201 PRO A C 1
ATOM 1502 O O . PRO A 1 201 ? 6.316 -10.775 -22.378 1.00 91.88 201 PRO A O 1
ATOM 1505 N N . ASP A 1 202 ? 7.958 -10.168 -23.777 1.00 89.94 202 ASP A N 1
ATOM 1506 C CA . ASP A 1 202 ? 7.455 -10.864 -24.959 1.00 89.94 202 ASP A CA 1
ATOM 1507 C C . ASP A 1 202 ? 8.602 -11.203 -25.933 1.00 89.94 202 ASP A C 1
ATOM 1509 O O . ASP A 1 202 ? 9.789 -11.086 -25.606 1.00 89.94 202 ASP A O 1
ATOM 1513 N N . ARG A 1 203 ? 8.246 -11.690 -27.127 1.00 88.62 203 ARG A N 1
ATOM 1514 C CA . ARG A 1 203 ? 9.199 -12.088 -28.176 1.00 88.62 203 ARG A CA 1
ATOM 1515 C C . ARG A 1 203 ? 9.788 -10.908 -28.949 1.00 88.62 203 ARG A C 1
ATOM 1517 O O . ARG A 1 203 ? 10.837 -11.086 -29.563 1.00 88.62 203 ARG A O 1
ATOM 1524 N N . ASP A 1 204 ? 9.120 -9.761 -28.928 1.00 86.44 204 ASP A N 1
ATOM 1525 C CA . ASP A 1 204 ? 9.497 -8.571 -29.691 1.00 86.44 204 ASP A CA 1
ATOM 1526 C C . ASP A 1 204 ? 10.452 -7.675 -28.887 1.00 86.44 204 ASP A C 1
ATOM 1528 O O . ASP A 1 204 ? 11.194 -6.867 -29.446 1.00 86.44 204 ASP A O 1
ATOM 1532 N N . ASN A 1 205 ? 10.489 -7.858 -27.567 1.00 85.75 205 ASN A N 1
ATOM 1533 C CA . ASN A 1 205 ? 11.416 -7.192 -26.670 1.00 85.75 205 ASN A CA 1
ATOM 1534 C C . ASN A 1 205 ? 12.767 -7.930 -26.561 1.00 85.75 205 ASN A C 1
ATOM 1536 O O . ASN A 1 205 ? 12.824 -9.164 -26.527 1.00 85.75 205 ASN A O 1
ATOM 1540 N N . PRO A 1 206 ? 13.891 -7.194 -26.454 1.00 87.88 206 PRO A N 1
ATOM 1541 C CA . PRO A 1 206 ? 15.193 -7.813 -26.261 1.00 87.88 206 PRO A CA 1
ATOM 1542 C C . PRO A 1 206 ? 15.303 -8.434 -24.864 1.00 87.88 206 PRO A C 1
ATOM 1544 O O . PRO A 1 206 ? 14.931 -7.827 -23.853 1.00 87.88 206 PRO A O 1
ATOM 1547 N N . LYS A 1 207 ? 15.893 -9.634 -24.807 1.00 91.44 207 LYS A N 1
ATOM 1548 C CA . LYS A 1 207 ? 16.239 -10.294 -23.544 1.00 91.44 207 LYS A CA 1
ATOM 1549 C C . LYS A 1 207 ? 17.273 -9.472 -22.787 1.00 91.44 207 LYS A C 1
ATOM 1551 O O . LYS A 1 207 ? 18.279 -9.057 -23.361 1.00 91.44 207 LYS A O 1
ATOM 1556 N N . ARG A 1 208 ? 17.061 -9.305 -21.485 1.00 91.31 208 ARG A N 1
ATOM 1557 C CA . ARG A 1 208 ? 17.998 -8.624 -20.585 1.00 91.31 208 ARG A CA 1
ATOM 1558 C C . ARG A 1 208 ? 18.476 -9.570 -19.505 1.00 91.31 208 ARG A C 1
ATOM 1560 O O . ARG A 1 208 ? 17.692 -10.372 -19.006 1.00 91.31 208 ARG A O 1
ATOM 1567 N N . VAL A 1 209 ? 19.758 -9.479 -19.172 1.00 94.94 209 VAL A N 1
ATOM 1568 C CA . VAL A 1 209 ? 20.373 -10.269 -18.103 1.00 94.94 209 VAL A CA 1
ATOM 1569 C C . VAL A 1 209 ? 20.077 -9.601 -16.766 1.00 94.94 209 VAL A C 1
ATOM 1571 O O . VAL A 1 209 ? 20.254 -8.395 -16.612 1.00 94.94 209 VAL A O 1
ATOM 1574 N N . LEU A 1 210 ? 19.615 -10.390 -15.804 1.00 95.19 210 LEU A N 1
ATOM 1575 C CA . LEU A 1 210 ? 19.382 -9.952 -14.439 1.00 95.19 210 LEU A CA 1
ATOM 1576 C C . LEU A 1 210 ? 20.701 -9.967 -13.669 1.00 95.19 210 LEU A C 1
ATOM 1578 O O . LEU A 1 210 ? 21.449 -10.948 -13.695 1.00 95.19 210 LEU A O 1
ATOM 1582 N N . HIS A 1 211 ? 20.959 -8.887 -12.942 1.00 93.75 211 HIS A N 1
ATOM 1583 C CA . HIS A 1 211 ? 22.092 -8.767 -12.038 1.00 93.75 211 HIS A CA 1
ATOM 1584 C C . HIS A 1 211 ? 21.562 -8.422 -10.653 1.00 93.75 211 HIS A C 1
ATOM 1586 O O . HIS A 1 211 ? 20.817 -7.456 -10.504 1.00 93.75 211 HIS A O 1
ATOM 1592 N N . ARG A 1 212 ? 21.949 -9.200 -9.638 1.00 87.81 212 ARG A N 1
ATOM 1593 C CA . ARG A 1 212 ? 21.672 -8.836 -8.250 1.00 87.81 212 ARG A CA 1
ATOM 1594 C C . ARG A 1 212 ? 22.384 -7.525 -7.931 1.00 87.81 212 ARG A C 1
ATOM 1596 O O . ARG A 1 212 ? 23.603 -7.431 -8.072 1.00 87.81 212 ARG A O 1
ATOM 1603 N N . TRP A 1 213 ? 21.599 -6.544 -7.511 1.00 73.75 213 TRP A N 1
ATOM 1604 C CA . TRP A 1 213 ? 22.105 -5.290 -6.979 1.00 73.75 213 TRP A CA 1
ATOM 1605 C C . TRP A 1 213 ? 22.740 -5.539 -5.595 1.00 73.75 213 TRP A C 1
ATOM 1607 O O . TRP A 1 213 ? 22.181 -6.341 -4.838 1.00 73.75 213 TRP A O 1
ATOM 1617 N N . PRO A 1 214 ? 23.913 -4.950 -5.293 1.00 61.72 214 PRO A N 1
ATOM 1618 C CA . PRO A 1 214 ? 24.599 -5.124 -4.011 1.00 61.72 214 PRO A CA 1
ATOM 1619 C C . PRO A 1 214 ? 23.807 -4.600 -2.810 1.00 61.72 214 PRO A C 1
ATOM 1621 O O . PRO A 1 214 ? 23.188 -3.520 -2.928 1.00 61.72 214 PRO A O 1
#